Protein AF-A0A1G4KNC2-F1 (afdb_monomer_lite)

Organism: NCBI:txid1266666

Radius of gyration: 31.76 Å; chains: 1; bounding box: 63×91×60 Å

pLDDT: mean 75.94, std 16.44, range [32.44, 96.88]

Structure (mmCIF, N/CA/C/O backbone):
data_AF-A0A1G4KNC2-F1
#
_entry.id   AF-A0A1G4KNC2-F1
#
loop_
_atom_site.group_PDB
_atom_site.id
_atom_site.type_symbol
_atom_site.label_atom_id
_atom_site.label_alt_id
_atom_site.label_comp_id
_atom_site.label_asym_id
_atom_site.label_entity_id
_atom_site.label_seq_id
_atom_site.pdbx_PDB_ins_code
_atom_site.Cartn_x
_atom_site.Cartn_y
_atom_site.Cartn_z
_atom_site.occupancy
_atom_site.B_iso_or_equiv
_atom_site.auth_seq_id
_atom_site.auth_comp_id
_atom_site.auth_asym_id
_atom_site.auth_atom_id
_atom_site.pdbx_PDB_model_num
ATOM 1 N N . MET A 1 1 ? -40.342 -8.567 23.258 1.00 53.41 1 MET A N 1
ATOM 2 C CA . MET A 1 1 ? -39.814 -9.615 22.351 1.00 53.41 1 MET A CA 1
ATOM 3 C C . MET A 1 1 ? -40.138 -10.979 22.940 1.00 53.41 1 MET A C 1
ATOM 5 O O . MET A 1 1 ? -39.986 -11.139 24.140 1.00 53.41 1 MET A O 1
ATOM 9 N N . ASN A 1 2 ? -40.617 -11.932 22.138 1.00 74.69 2 ASN A N 1
ATOM 10 C CA . ASN A 1 2 ? -41.178 -13.187 22.648 1.00 74.69 2 ASN A CA 1
ATOM 11 C C . ASN A 1 2 ? -40.111 -14.303 22.639 1.00 74.69 2 ASN A C 1
ATOM 13 O O . ASN A 1 2 ? -39.860 -14.928 21.606 1.00 74.69 2 ASN A O 1
ATOM 17 N N . VAL A 1 3 ? -39.412 -14.470 23.766 1.00 79.25 3 VAL A N 1
ATOM 18 C CA . VAL A 1 3 ? -38.215 -15.324 23.925 1.00 79.25 3 VAL A CA 1
ATOM 19 C C . VAL A 1 3 ? -38.520 -16.803 23.637 1.00 79.25 3 VAL A C 1
ATOM 21 O O . VAL A 1 3 ? -37.725 -17.493 22.993 1.00 79.25 3 VAL A O 1
ATOM 24 N N . ASP A 1 4 ? -39.726 -17.259 23.969 1.00 81.62 4 ASP A N 1
ATOM 25 C CA . ASP A 1 4 ? -40.169 -18.644 23.757 1.00 81.62 4 ASP A CA 1
ATOM 26 C C . ASP A 1 4 ? -40.327 -19.008 22.273 1.00 81.62 4 ASP A C 1
ATOM 28 O O . ASP A 1 4 ? -40.056 -20.138 21.838 1.00 81.62 4 ASP A O 1
ATOM 32 N N . LYS A 1 5 ? -40.673 -18.020 21.438 1.00 84.38 5 LYS A N 1
ATOM 33 C CA . LYS A 1 5 ? -40.754 -18.184 19.979 1.00 84.38 5 LYS A CA 1
ATOM 34 C C . LYS A 1 5 ? -39.371 -18.397 19.355 1.00 84.38 5 LYS A C 1
ATOM 36 O O . LYS A 1 5 ? -39.228 -19.149 18.390 1.00 84.38 5 LYS A O 1
ATOM 41 N N . TYR A 1 6 ? -38.331 -17.781 19.913 1.00 86.31 6 TYR A N 1
ATOM 42 C CA . TYR A 1 6 ? -36.956 -17.977 19.448 1.00 86.31 6 TYR A CA 1
ATOM 43 C C . TYR A 1 6 ? -36.372 -19.308 19.928 1.00 86.31 6 TYR A C 1
ATOM 45 O O . TYR A 1 6 ? -35.730 -20.013 19.144 1.00 86.31 6 TYR A O 1
ATOM 53 N N . ALA A 1 7 ? -36.662 -19.708 21.169 1.00 86.38 7 ALA A N 1
ATOM 54 C CA . ALA A 1 7 ? -36.229 -20.994 21.711 1.00 86.38 7 ALA A CA 1
ATOM 55 C C . ALA A 1 7 ? -36.822 -22.184 20.930 1.00 86.38 7 ALA A C 1
ATOM 57 O O . ALA A 1 7 ? -36.108 -23.132 20.584 1.00 86.38 7 ALA A O 1
ATOM 58 N N . SER A 1 8 ? -38.111 -22.121 20.583 1.00 87.44 8 SER A N 1
ATOM 59 C CA . SER A 1 8 ? -38.776 -23.135 19.750 1.00 87.44 8 SER A CA 1
ATOM 60 C C . SER A 1 8 ? -38.222 -23.173 18.319 1.00 87.44 8 SER A C 1
ATOM 62 O O . SER A 1 8 ? -37.930 -24.255 17.800 1.00 87.44 8 SER A O 1
ATOM 64 N N . LYS A 1 9 ? -37.967 -22.010 17.701 1.00 88.50 9 LYS A N 1
ATOM 65 C CA . LYS A 1 9 ? -37.327 -21.923 16.377 1.00 88.50 9 LYS A CA 1
ATOM 66 C C . LYS A 1 9 ? -35.927 -22.546 16.375 1.00 88.50 9 LYS A C 1
ATOM 68 O O . LYS A 1 9 ? -35.602 -23.302 15.458 1.00 88.50 9 LYS A O 1
ATOM 73 N N . LEU A 1 10 ? -35.125 -22.308 17.415 1.00 90.44 10 LEU A N 1
ATOM 74 C CA . LEU A 1 10 ? -33.793 -22.900 17.554 1.00 90.44 10 LEU A CA 1
ATOM 75 C C . LEU A 1 10 ? -33.853 -24.426 17.714 1.00 90.44 10 LEU A C 1
ATOM 77 O O . LEU A 1 10 ? -33.096 -25.142 17.056 1.00 90.44 10 LEU A O 1
ATOM 81 N N . LYS A 1 11 ? -34.772 -24.945 18.540 1.00 92.06 11 LYS A N 1
ATOM 82 C CA . LYS A 1 11 ? -34.986 -26.398 18.690 1.00 92.06 11 LYS A CA 1
ATOM 83 C C . LYS A 1 11 ? -35.380 -27.045 17.357 1.00 92.06 11 LYS A C 1
ATOM 85 O O . LYS A 1 11 ? -34.826 -28.083 16.992 1.00 92.06 11 LYS A O 1
ATOM 90 N N . ASN A 1 12 ? -36.260 -26.401 16.592 1.00 91.12 12 ASN A N 1
ATOM 91 C CA . ASN A 1 12 ? -36.672 -26.881 15.273 1.00 91.12 12 ASN A CA 1
ATOM 92 C C . ASN A 1 12 ? -35.523 -26.864 14.256 1.00 91.12 12 ASN A C 1
ATOM 94 O O . ASN A 1 12 ? -35.369 -27.818 13.494 1.00 91.12 12 ASN A O 1
ATOM 98 N N . LEU A 1 13 ? -34.675 -25.833 14.269 1.00 91.44 13 LEU A N 1
ATOM 99 C CA . LEU A 1 13 ? -33.485 -25.773 13.416 1.00 91.44 13 LEU A CA 1
ATOM 100 C C . LEU A 1 13 ? -32.462 -26.860 13.771 1.00 91.44 13 LEU A C 1
ATOM 102 O O . LEU A 1 13 ? -31.934 -27.511 12.871 1.00 91.44 13 LEU A O 1
ATOM 106 N N . LYS A 1 14 ? -32.235 -27.126 15.064 1.00 92.50 14 LYS A N 1
ATOM 107 C CA . LYS A 1 14 ? -31.358 -28.222 15.511 1.00 92.50 14 LYS A CA 1
ATOM 108 C C . LYS A 1 14 ? -31.867 -29.588 15.039 1.00 92.50 14 LYS A C 1
ATOM 110 O O . LYS A 1 14 ? -31.081 -30.379 14.524 1.00 92.50 14 LYS A O 1
ATOM 115 N N . ARG A 1 15 ? -33.179 -29.841 15.129 1.00 91.19 15 ARG A N 1
ATOM 116 C CA . ARG A 1 15 ? -33.800 -31.068 14.591 1.00 91.19 15 ARG A CA 1
ATOM 117 C C . ARG A 1 15 ? -33.648 -31.170 13.071 1.00 91.19 15 ARG A C 1
ATOM 119 O O . ARG A 1 15 ? -33.257 -32.219 12.570 1.00 91.19 15 ARG A O 1
ATOM 126 N N . LYS A 1 16 ? -33.888 -30.076 12.337 1.00 92.19 16 LYS A N 1
ATOM 127 C CA . LYS A 1 16 ? -33.695 -30.030 10.877 1.00 92.19 16 LYS A CA 1
ATOM 128 C C . LYS A 1 16 ? -32.250 -30.331 10.477 1.00 92.19 16 LYS A C 1
ATOM 130 O O . LYS A 1 16 ? -32.046 -31.102 9.547 1.00 92.19 16 LYS A O 1
ATOM 135 N N . ARG A 1 17 ? -31.263 -29.788 11.200 1.00 91.56 17 ARG A N 1
ATOM 136 C CA . ARG A 1 17 ? -29.837 -30.068 10.966 1.00 91.56 17 ARG A CA 1
ATOM 137 C C . ARG A 1 17 ? -29.535 -31.562 11.068 1.00 91.56 17 ARG A C 1
ATOM 139 O O . ARG A 1 17 ? -28.959 -32.114 10.142 1.00 91.56 17 ARG A O 1
ATOM 146 N N . ILE A 1 18 ? -29.954 -32.211 12.156 1.00 91.69 18 ILE A N 1
ATOM 147 C CA . ILE A 1 18 ? -29.712 -33.648 12.367 1.00 91.69 18 ILE A CA 1
ATOM 148 C C . ILE A 1 18 ? -30.379 -34.471 11.256 1.00 91.69 18 ILE A C 1
ATOM 150 O O . ILE A 1 18 ? -29.743 -35.344 10.670 1.00 91.69 18 ILE A O 1
ATOM 154 N N . ASN A 1 19 ? -31.625 -34.142 10.904 1.00 90.56 19 ASN A N 1
ATOM 155 C CA . ASN A 1 19 ? -32.344 -34.822 9.826 1.00 90.56 19 ASN A CA 1
ATOM 156 C C . ASN A 1 19 ? -31.640 -34.683 8.469 1.00 90.56 19 ASN A C 1
ATOM 158 O O . ASN A 1 19 ? -31.579 -35.655 7.721 1.00 90.56 19 ASN A O 1
ATOM 162 N N . LEU A 1 20 ? -31.093 -33.505 8.154 1.00 90.06 20 LEU A N 1
ATOM 163 C CA . LEU A 1 20 ? -30.320 -33.287 6.928 1.00 90.06 20 LEU A CA 1
ATOM 164 C C . LEU A 1 20 ? -29.014 -34.084 6.934 1.00 90.06 20 LEU A C 1
ATOM 166 O O . LEU A 1 20 ? -28.710 -34.750 5.954 1.00 90.06 20 LEU A O 1
ATOM 170 N N . THR A 1 21 ? -28.283 -34.108 8.050 1.00 89.75 21 THR A N 1
ATOM 171 C CA . THR A 1 21 ? -27.057 -34.914 8.169 1.00 89.75 21 THR A CA 1
ATOM 172 C C . THR A 1 21 ? -27.332 -36.405 7.952 1.00 89.75 21 THR A C 1
ATOM 174 O O . THR A 1 21 ? -26.582 -37.076 7.246 1.00 89.75 21 THR A O 1
ATOM 177 N N . VAL A 1 22 ? -28.432 -36.926 8.505 1.00 91.38 22 VAL A N 1
ATOM 178 C CA . VAL A 1 22 ? -28.839 -38.325 8.296 1.00 91.38 22 VAL A CA 1
ATOM 179 C C . VAL A 1 22 ? -29.246 -38.582 6.842 1.00 91.38 22 VAL A C 1
ATOM 181 O O . VAL A 1 22 ? -28.891 -39.627 6.299 1.00 91.38 22 VAL A O 1
ATOM 184 N N . LYS A 1 23 ? -29.967 -37.654 6.197 1.00 91.81 23 LYS A N 1
ATOM 185 C CA . LYS A 1 23 ? -30.339 -37.771 4.777 1.00 91.81 23 LYS A CA 1
ATOM 186 C C . LYS A 1 23 ? -29.111 -37.786 3.868 1.00 91.81 23 LYS A C 1
ATOM 188 O O . LYS A 1 23 ? -28.968 -38.732 3.103 1.00 91.81 23 LYS A O 1
ATOM 193 N N . ASN A 1 24 ? -28.189 -36.842 4.045 1.00 87.38 24 ASN A N 1
ATOM 194 C CA . ASN A 1 24 ? -26.964 -36.772 3.248 1.00 87.38 24 ASN A CA 1
ATOM 195 C C . ASN A 1 24 ? -26.120 -38.043 3.404 1.00 87.38 24 ASN A C 1
ATOM 197 O O . ASN A 1 24 ? -25.633 -38.587 2.421 1.00 87.38 24 ASN A O 1
ATOM 201 N N . ARG A 1 25 ? -26.006 -38.585 4.626 1.00 89.38 25 ARG A N 1
ATOM 202 C CA . ARG A 1 25 ? -25.291 -39.851 4.852 1.00 89.38 25 ARG A CA 1
ATOM 203 C C . ARG A 1 25 ? -25.964 -41.037 4.152 1.00 89.38 25 ARG A C 1
ATOM 205 O O . ARG A 1 25 ? -25.281 -41.927 3.659 1.00 89.38 25 ARG A O 1
ATOM 212 N N . LYS A 1 26 ? -27.301 -41.067 4.098 1.00 90.75 26 LYS A N 1
ATOM 213 C CA . LYS A 1 26 ? -28.043 -42.100 3.358 1.00 90.75 26 LYS A CA 1
ATOM 214 C C . LYS A 1 26 ? -27.851 -41.976 1.848 1.00 90.75 26 LYS A C 1
ATOM 216 O O . LYS A 1 26 ? -27.770 -43.006 1.190 1.00 90.75 26 LYS A O 1
ATOM 221 N N . GLU A 1 27 ? -27.808 -40.760 1.311 1.00 88.44 27 GLU A N 1
ATOM 222 C CA . GLU A 1 27 ? -27.569 -40.516 -0.117 1.00 88.44 27 GLU A CA 1
ATOM 223 C C . GLU A 1 27 ? -26.141 -40.891 -0.513 1.00 88.44 27 GLU A C 1
ATOM 225 O O . GLU A 1 27 ? -25.971 -41.677 -1.438 1.00 88.44 27 GLU A O 1
ATOM 230 N N . MET A 1 28 ? -25.144 -40.500 0.284 1.00 86.62 28 MET A N 1
ATOM 231 C CA . MET A 1 28 ? -23.748 -40.908 0.095 1.00 86.62 28 MET A CA 1
ATOM 232 C C . MET A 1 28 ? -23.596 -42.438 0.043 1.00 86.62 28 MET A C 1
ATOM 234 O O . MET A 1 28 ? -22.994 -42.980 -0.878 1.00 86.62 28 MET A O 1
ATOM 238 N N . ASN A 1 29 ? -24.223 -43.162 0.978 1.00 85.69 29 ASN A N 1
ATOM 239 C CA . ASN A 1 29 ? -24.186 -44.628 0.984 1.00 85.69 29 ASN A CA 1
ATOM 240 C C . ASN A 1 29 ? -24.907 -45.255 -0.228 1.00 85.69 29 ASN A C 1
ATOM 242 O O . ASN A 1 29 ? -24.597 -46.383 -0.612 1.00 85.69 29 ASN A O 1
ATOM 246 N N . LYS A 1 30 ? -25.914 -44.582 -0.803 1.00 86.19 30 LYS A N 1
ATOM 247 C CA . LYS A 1 30 ? -26.582 -45.048 -2.030 1.00 86.19 30 LYS A CA 1
ATOM 248 C C . LYS A 1 30 ? -25.684 -44.844 -3.246 1.00 86.19 30 LYS A C 1
ATOM 250 O O . LYS A 1 30 ? -25.584 -45.753 -4.062 1.00 86.19 30 LYS A O 1
ATOM 255 N N . GLU A 1 31 ? -25.025 -43.696 -3.344 1.00 82.50 31 GLU A N 1
ATOM 256 C CA . GLU A 1 31 ? -24.070 -43.402 -4.416 1.00 82.50 31 GLU A CA 1
ATOM 257 C C . GLU A 1 31 ? -22.874 -44.354 -4.383 1.00 82.50 31 GLU A C 1
ATOM 259 O O . GLU A 1 31 ? -22.478 -44.875 -5.421 1.00 82.50 31 GLU A O 1
ATOM 264 N N . GLU A 1 32 ? -22.348 -44.664 -3.197 1.00 81.56 32 GLU A N 1
ATOM 265 C CA . GLU A 1 32 ? -21.257 -45.627 -3.032 1.00 81.56 32 GLU A CA 1
ATOM 266 C C . GLU A 1 32 ? -21.652 -47.029 -3.523 1.00 81.56 32 GLU A C 1
ATOM 268 O O . GLU A 1 32 ? -20.890 -47.675 -4.241 1.00 81.56 32 GLU A O 1
ATOM 273 N N . LYS A 1 33 ? -22.882 -47.469 -3.222 1.00 81.56 33 LYS A N 1
ATOM 274 C CA . LYS A 1 33 ? -23.428 -48.736 -3.733 1.00 81.56 33 LYS A CA 1
ATOM 275 C C . LYS A 1 33 ? -23.650 -48.722 -5.245 1.00 81.56 33 LYS A C 1
ATOM 277 O O . LYS A 1 33 ? -23.374 -49.715 -5.904 1.00 81.56 33 LYS A O 1
ATOM 282 N N . LEU A 1 34 ? -24.143 -47.624 -5.813 1.00 78.25 34 LEU A N 1
ATOM 283 C CA . LEU A 1 34 ? -24.303 -47.511 -7.268 1.00 78.25 34 LEU A CA 1
ATOM 284 C C . LEU A 1 34 ? -22.944 -47.505 -7.978 1.00 78.25 34 LEU A C 1
ATOM 286 O O . LEU A 1 34 ? -22.784 -48.143 -9.016 1.00 78.25 34 LEU A O 1
ATOM 290 N N . ASN A 1 35 ? -21.944 -46.852 -7.386 1.00 72.31 35 ASN A N 1
ATOM 291 C CA . ASN A 1 35 ? -20.582 -46.836 -7.904 1.00 72.31 35 ASN A CA 1
ATOM 292 C C . ASN A 1 35 ? -19.889 -48.196 -7.789 1.00 72.31 35 ASN A C 1
ATOM 294 O O . ASN A 1 35 ? -19.105 -48.531 -8.672 1.00 72.31 35 ASN A O 1
ATOM 298 N N . SER A 1 36 ? -20.162 -48.991 -6.750 1.00 70.94 36 SER A N 1
ATOM 299 C CA . SER A 1 36 ? -19.611 -50.346 -6.649 1.00 70.94 36 SER A CA 1
ATOM 300 C C . SER A 1 36 ? -20.270 -51.325 -7.625 1.00 70.94 36 SER A C 1
ATOM 302 O O . SER A 1 36 ? -19.583 -52.194 -8.148 1.00 70.94 36 SER A O 1
ATOM 304 N N . ILE A 1 37 ? -21.560 -51.149 -7.935 1.00 69.38 37 ILE A N 1
ATOM 305 C CA . ILE A 1 37 ? -22.284 -51.965 -8.927 1.00 69.38 37 ILE A CA 1
ATOM 306 C C . ILE A 1 37 ? -21.861 -51.618 -10.366 1.00 69.38 37 ILE A C 1
ATOM 308 O O . ILE A 1 37 ? -21.740 -52.508 -11.203 1.00 69.38 37 ILE A O 1
ATOM 312 N N . ASN A 1 38 ? -21.596 -50.339 -10.659 1.00 62.28 38 ASN A N 1
ATOM 313 C CA . ASN A 1 38 ? -21.238 -49.874 -12.007 1.00 62.28 38 ASN A CA 1
ATOM 314 C C . ASN A 1 38 ? -19.738 -49.965 -12.338 1.00 62.28 38 ASN A C 1
ATOM 316 O O . ASN A 1 38 ? -19.336 -49.679 -13.469 1.00 62.28 38 ASN A O 1
ATOM 320 N N . ARG A 1 39 ? -18.887 -50.355 -11.383 1.00 62.75 39 ARG A N 1
ATOM 321 C CA . ARG A 1 39 ? -17.470 -50.625 -11.647 1.00 62.75 39 ARG A CA 1
ATOM 322 C C . ARG A 1 39 ? -17.317 -52.083 -12.069 1.00 62.75 39 ARG A C 1
ATOM 324 O O . ARG A 1 39 ? -17.617 -52.991 -11.303 1.00 62.75 39 ARG A O 1
ATOM 331 N N . LYS A 1 40 ? -16.839 -52.301 -13.300 1.00 65.19 40 LYS A N 1
ATOM 332 C CA . LYS A 1 40 ? -16.449 -53.634 -13.783 1.00 65.19 40 LYS A CA 1
ATOM 333 C C . LYS A 1 40 ? -15.471 -54.263 -12.770 1.00 65.19 40 LYS A C 1
ATOM 335 O O . LYS A 1 40 ? -14.577 -53.547 -12.310 1.00 65.19 40 LYS A O 1
ATOM 340 N N . PRO A 1 41 ? -15.607 -55.557 -12.420 1.00 65.38 41 PRO A N 1
ATOM 341 C CA . PRO A 1 41 ? -14.624 -56.234 -11.582 1.00 65.38 41 PRO A CA 1
ATOM 342 C C . PRO A 1 41 ? -13.250 -56.138 -12.248 1.00 65.38 41 PRO A C 1
ATOM 344 O O . PRO A 1 41 ? -13.146 -56.329 -13.461 1.00 65.38 41 PRO A O 1
ATOM 347 N N . ALA A 1 42 ? -12.206 -55.836 -11.478 1.00 61.47 42 ALA A N 1
ATOM 348 C CA . ALA A 1 42 ? -10.832 -55.898 -11.960 1.00 61.47 42 ALA A CA 1
ATOM 349 C C . ALA A 1 42 ? -10.468 -57.370 -12.221 1.00 61.47 42 ALA A C 1
ATOM 351 O O . ALA A 1 42 ? -9.996 -58.076 -11.334 1.00 61.47 42 ALA A O 1
ATOM 352 N N . VAL A 1 43 ? -10.768 -57.852 -13.426 1.00 53.72 43 VAL A N 1
ATOM 353 C CA . VAL A 1 43 ? -10.339 -59.160 -13.920 1.00 53.72 43 VAL A CA 1
ATOM 354 C C . VAL A 1 43 ? -8.920 -58.995 -14.455 1.00 53.72 43 VAL A C 1
ATOM 356 O O . VAL A 1 43 ? -8.699 -58.199 -15.362 1.00 53.72 43 VAL A O 1
ATOM 359 N N . TYR A 1 44 ? -7.989 -59.713 -13.824 1.00 49.12 44 TYR A N 1
ATOM 360 C CA . TYR A 1 44 ? -6.618 -60.034 -14.235 1.00 49.12 44 TYR A CA 1
ATOM 361 C C . TYR A 1 44 ? -6.097 -59.310 -15.492 1.00 49.12 44 TYR A C 1
ATOM 363 O O . TYR A 1 44 ? -6.331 -59.740 -16.618 1.00 49.12 44 TYR A O 1
ATOM 371 N N . SER A 1 45 ? -5.315 -58.250 -15.285 1.00 52.75 45 SER A N 1
ATOM 372 C CA . SER A 1 45 ? -4.391 -57.729 -16.297 1.00 52.75 45 SER A CA 1
ATOM 373 C C . SER A 1 45 ? -3.156 -58.635 -16.327 1.00 52.75 45 SER A C 1
ATOM 375 O O . SER A 1 45 ? -2.233 -58.432 -15.542 1.00 52.75 45 SER A O 1
ATOM 377 N N . MET A 1 46 ? -3.166 -59.666 -17.174 1.00 51.22 46 MET A N 1
ATOM 378 C CA . MET A 1 46 ? -1.972 -60.448 -17.523 1.00 51.22 46 MET A CA 1
ATOM 379 C C . MET A 1 46 ? -1.247 -59.778 -18.698 1.00 51.22 46 MET A C 1
ATOM 381 O O . MET A 1 46 ? -1.884 -59.506 -19.714 1.00 51.22 46 MET A O 1
ATOM 385 N N . ASN A 1 47 ? 0.074 -59.616 -18.538 1.00 43.88 47 ASN A N 1
ATOM 386 C CA . ASN A 1 47 ? 1.097 -59.141 -19.488 1.00 43.88 47 ASN A CA 1
ATOM 387 C C . ASN A 1 47 ? 1.062 -57.615 -19.716 1.00 43.88 47 ASN A C 1
ATOM 389 O O . ASN A 1 47 ? 0.030 -57.062 -20.066 1.00 43.88 47 ASN A O 1
ATOM 393 N N . GLU A 1 48 ? 2.122 -56.853 -19.441 1.00 38.50 48 GLU A N 1
ATOM 394 C CA . GLU A 1 48 ? 3.471 -56.979 -20.015 1.00 38.50 48 GLU A CA 1
ATOM 395 C C . GLU A 1 48 ? 4.608 -57.015 -18.966 1.00 38.50 48 GLU A C 1
ATOM 397 O O . GLU A 1 48 ? 4.461 -56.578 -17.826 1.00 38.50 48 GLU A O 1
ATOM 402 N N . GLU A 1 49 ? 5.722 -57.614 -19.381 1.00 41.53 49 GLU A N 1
ATOM 403 C CA . GLU A 1 49 ? 6.922 -58.006 -18.632 1.00 41.53 49 GLU A CA 1
ATOM 404 C C . GLU A 1 49 ? 7.670 -56.856 -17.916 1.00 41.53 49 GLU A C 1
ATOM 406 O O . GLU A 1 49 ? 7.547 -55.691 -18.302 1.00 41.53 49 GLU A O 1
ATOM 411 N N . PRO A 1 50 ? 8.485 -57.159 -16.881 1.00 43.41 50 PRO A N 1
ATOM 412 C CA . PRO A 1 50 ? 9.318 -56.169 -16.217 1.00 43.41 50 PRO A CA 1
ATOM 413 C C . PRO A 1 50 ? 10.622 -55.967 -17.002 1.00 43.41 50 PRO A C 1
ATOM 415 O O . PRO A 1 50 ? 11.578 -56.718 -16.835 1.00 43.41 50 PRO A O 1
ATOM 418 N N . GLU A 1 51 ? 10.686 -54.922 -17.823 1.00 38.31 51 GLU A N 1
ATOM 419 C CA . GLU A 1 51 ? 11.973 -54.352 -18.236 1.00 38.31 51 GLU A CA 1
ATOM 420 C C . GLU A 1 51 ? 12.584 -53.632 -17.022 1.00 38.31 51 GLU A C 1
ATOM 422 O O . GLU A 1 51 ? 12.175 -52.539 -16.615 1.00 38.31 51 GLU A O 1
ATOM 427 N N . GLU A 1 52 ? 13.537 -54.312 -16.386 1.00 47.00 52 GLU A N 1
ATOM 428 C CA . GLU A 1 52 ? 14.496 -53.727 -15.459 1.00 47.00 52 GLU A CA 1
ATOM 429 C C . GLU A 1 52 ? 15.270 -52.603 -16.153 1.00 47.00 52 GLU A C 1
ATOM 431 O O . GLU A 1 52 ? 16.138 -52.846 -16.985 1.00 47.00 52 GLU A O 1
ATOM 436 N N . GLY A 1 53 ? 15.027 -51.360 -15.742 1.00 39.19 53 GLY A N 1
ATOM 437 C CA . GLY A 1 53 ? 15.969 -50.280 -16.014 1.00 39.19 53 GLY A CA 1
ATOM 438 C C . GLY A 1 53 ? 15.319 -48.922 -16.185 1.00 39.19 53 GLY A C 1
ATOM 439 O O . GLY A 1 53 ? 14.881 -48.558 -17.268 1.00 39.19 53 GLY A O 1
ATOM 440 N N . GLY A 1 54 ? 15.339 -48.114 -15.127 1.00 32.44 54 GLY A N 1
ATOM 441 C CA . GLY A 1 54 ? 15.109 -46.678 -15.267 1.00 32.44 54 GLY A CA 1
ATOM 442 C C . GLY A 1 54 ? 14.338 -46.078 -14.110 1.00 32.44 54 GLY A C 1
ATOM 443 O O . GLY A 1 54 ? 13.120 -46.182 -14.012 1.00 32.44 54 GLY A O 1
ATOM 444 N N . SER A 1 55 ? 15.073 -45.402 -13.236 1.00 44.34 55 SER A N 1
ATOM 445 C CA . SER A 1 55 ? 14.556 -44.504 -12.212 1.00 44.34 55 SER A CA 1
ATOM 446 C C . SER A 1 55 ? 13.482 -43.554 -12.759 1.00 44.34 55 SER A C 1
ATOM 448 O O . SER A 1 55 ? 13.769 -42.754 -13.649 1.00 44.34 55 SER A O 1
ATOM 450 N N . GLY A 1 56 ? 12.279 -43.569 -12.182 1.00 41.94 56 GLY A N 1
ATOM 451 C CA . GLY A 1 56 ? 11.281 -42.538 -12.476 1.00 41.94 56 GLY A CA 1
ATOM 452 C C . GLY A 1 56 ? 9.839 -42.949 -12.211 1.00 41.94 56 GLY A C 1
ATOM 453 O O . GLY A 1 56 ? 9.070 -43.145 -13.143 1.00 41.94 56 GLY A O 1
ATOM 454 N N . SER A 1 57 ? 9.426 -43.051 -10.947 1.00 39.91 57 SER A N 1
ATOM 455 C CA . SER A 1 57 ? 7.992 -43.117 -10.616 1.00 39.91 57 SER A CA 1
ATOM 456 C C . SER A 1 57 ? 7.650 -42.400 -9.308 1.00 39.91 57 SER A C 1
ATOM 458 O O . SER A 1 57 ? 7.006 -42.941 -8.415 1.00 39.91 57 SER A O 1
ATOM 460 N N . ALA A 1 58 ? 8.048 -41.129 -9.211 1.00 43.69 58 ALA A N 1
ATOM 461 C CA . ALA A 1 58 ? 7.456 -40.201 -8.243 1.00 43.69 58 ALA A CA 1
ATOM 462 C C . ALA A 1 58 ? 6.147 -39.556 -8.762 1.00 43.69 58 ALA A C 1
ATOM 464 O O . ALA A 1 58 ? 5.324 -39.130 -7.958 1.00 43.69 58 ALA A O 1
ATOM 465 N N . ASP A 1 59 ? 5.883 -39.572 -10.076 1.00 44.06 59 ASP A N 1
ATOM 466 C CA . ASP A 1 59 ? 4.790 -38.785 -10.682 1.00 44.06 59 ASP A CA 1
ATOM 467 C C . ASP A 1 59 ? 3.402 -39.445 -10.694 1.00 44.06 59 ASP A C 1
ATOM 469 O O . ASP A 1 59 ? 2.403 -38.790 -10.989 1.00 44.06 59 ASP A O 1
ATOM 473 N N . LYS A 1 60 ? 3.272 -40.733 -10.347 1.00 41.47 60 LYS A N 1
ATOM 474 C CA . LYS A 1 60 ? 1.947 -41.391 -10.340 1.00 41.47 60 LYS A CA 1
ATOM 475 C C . LYS A 1 60 ? 1.155 -41.200 -9.042 1.00 41.47 60 LYS A C 1
ATOM 477 O O . LYS A 1 60 ? -0.049 -41.434 -9.053 1.00 41.47 60 LYS A O 1
ATOM 482 N N . LYS A 1 61 ? 1.779 -40.735 -7.950 1.00 43.53 61 LYS A N 1
ATOM 483 C CA . LYS A 1 61 ? 1.073 -40.464 -6.680 1.00 43.53 61 LYS A CA 1
ATOM 484 C C . LYS A 1 61 ? 0.454 -39.067 -6.597 1.00 43.53 61 LYS A C 1
ATOM 486 O O . LYS A 1 61 ? -0.552 -38.905 -5.917 1.00 43.53 61 LYS A O 1
ATOM 491 N N . GLU A 1 62 ? 0.971 -38.074 -7.320 1.00 46.16 62 GLU A N 1
ATOM 492 C CA . GLU A 1 62 ? 0.419 -36.712 -7.239 1.00 46.16 62 GLU A CA 1
ATOM 493 C C . GLU A 1 62 ? -0.934 -36.557 -7.957 1.00 46.16 62 GLU A C 1
ATOM 495 O O . GLU A 1 62 ? -1.760 -35.728 -7.566 1.00 46.16 62 GLU A O 1
ATOM 500 N N . HIS A 1 63 ? -1.212 -37.376 -8.977 1.00 47.09 63 HIS A N 1
ATOM 501 C CA . HIS A 1 63 ? -2.424 -37.224 -9.786 1.00 47.09 63 HIS A CA 1
ATOM 502 C C . HIS A 1 63 ? -3.706 -37.778 -9.134 1.00 47.09 63 HIS A C 1
ATOM 504 O O . HIS A 1 63 ? -4.794 -37.259 -9.411 1.00 47.09 63 HIS A O 1
ATOM 510 N N . GLU A 1 64 ? -3.613 -38.786 -8.259 1.00 49.31 64 GLU A N 1
ATOM 511 C CA . GLU A 1 64 ? -4.767 -39.283 -7.487 1.00 49.31 64 GLU A CA 1
ATOM 512 C C . GLU A 1 64 ? -5.119 -38.360 -6.310 1.00 49.31 64 GLU A C 1
ATOM 514 O O . GLU A 1 64 ? -6.303 -38.102 -6.060 1.00 49.31 64 GLU A O 1
ATOM 519 N N . ASP A 1 65 ? -4.117 -37.766 -5.658 1.00 52.81 65 ASP A N 1
ATOM 520 C CA . ASP A 1 65 ? -4.316 -36.834 -4.541 1.00 52.81 65 ASP A CA 1
ATOM 521 C C . ASP A 1 65 ? -4.955 -35.505 -4.981 1.00 52.81 65 ASP A C 1
ATOM 523 O O . ASP A 1 65 ? -5.716 -34.887 -4.231 1.00 52.81 65 ASP A O 1
ATOM 527 N N . GLN A 1 66 ? -4.705 -35.054 -6.216 1.00 52.28 66 GLN A N 1
ATOM 528 C CA . GLN A 1 66 ? -5.353 -33.855 -6.760 1.00 52.28 66 GLN A CA 1
ATOM 529 C C . GLN A 1 66 ? -6.819 -34.105 -7.149 1.00 52.28 66 GLN A C 1
ATOM 531 O O . GLN A 1 66 ? -7.678 -33.266 -6.866 1.00 52.28 66 GLN A O 1
ATOM 536 N N . LYS A 1 67 ? -7.137 -35.268 -7.739 1.00 51.38 67 LYS A N 1
ATOM 537 C CA . LYS A 1 67 ? -8.515 -35.631 -8.124 1.00 51.38 67 LYS A CA 1
ATOM 538 C C . LYS A 1 67 ? -9.419 -35.907 -6.923 1.00 51.38 67 LYS A C 1
ATOM 540 O O . LYS A 1 67 ? -10.603 -35.587 -6.976 1.00 51.38 67 LYS A O 1
ATOM 545 N N . THR A 1 68 ? -8.877 -36.438 -5.830 1.00 55.16 68 THR A N 1
ATOM 546 C CA . THR A 1 68 ? -9.623 -36.636 -4.575 1.00 55.16 68 THR A CA 1
ATOM 547 C C . THR A 1 68 ? -9.781 -35.341 -3.767 1.00 55.16 68 THR A C 1
ATOM 549 O O . THR A 1 68 ? -10.818 -35.148 -3.134 1.00 55.16 68 THR A O 1
ATOM 552 N N . LYS A 1 69 ? -8.834 -34.391 -3.859 1.00 54.62 69 LYS A N 1
ATOM 553 C CA . LYS A 1 69 ? -8.978 -33.035 -3.285 1.00 54.62 69 LYS A CA 1
ATOM 554 C C . LYS A 1 69 ? -10.055 -32.184 -3.953 1.00 54.62 69 LYS A C 1
ATOM 556 O O . LYS A 1 69 ? -10.673 -31.371 -3.271 1.00 54.62 69 LYS A O 1
ATOM 561 N N . LEU A 1 70 ? -10.304 -32.376 -5.250 1.00 57.19 70 LEU A N 1
ATOM 562 C CA . LEU A 1 70 ? -11.312 -31.618 -6.005 1.00 57.19 70 LEU A CA 1
ATOM 563 C C . LEU A 1 70 ? -12.740 -31.773 -5.444 1.00 57.19 70 LEU A C 1
ATOM 565 O O . LEU A 1 70 ? -13.539 -30.848 -5.562 1.00 57.19 70 LEU A O 1
ATOM 569 N N . PHE A 1 71 ? -13.045 -32.892 -4.778 1.00 59.12 71 PHE A N 1
ATOM 570 C CA . PHE A 1 71 ? -14.359 -33.164 -4.178 1.00 59.12 71 PHE A CA 1
ATOM 571 C C . PHE A 1 71 ? -14.406 -32.968 -2.649 1.00 59.12 71 PHE A C 1
ATOM 573 O O . PHE A 1 71 ? -15.439 -33.218 -2.030 1.00 59.12 71 PHE A O 1
ATOM 580 N N . GLY A 1 72 ? -13.307 -32.519 -2.032 1.00 67.00 72 GLY A N 1
ATOM 581 C CA . GLY A 1 72 ? -13.144 -32.436 -0.575 1.00 67.00 72 GLY A CA 1
ATOM 582 C C . GLY A 1 72 ? -13.122 -31.023 0.011 1.00 67.00 72 GLY A C 1
ATOM 583 O O . GLY A 1 72 ? -12.751 -30.871 1.174 1.00 67.00 72 GLY A O 1
ATOM 584 N N . TYR A 1 73 ? -13.472 -29.985 -0.754 1.00 71.25 73 TYR A N 1
ATOM 585 C CA . TYR A 1 73 ? -13.446 -28.612 -0.246 1.00 71.25 73 TYR A CA 1
ATOM 586 C C . TYR A 1 73 ? -14.506 -28.399 0.839 1.00 71.25 73 TYR A C 1
ATOM 588 O O . TYR A 1 73 ? -15.709 -28.528 0.608 1.00 71.25 73 TYR A O 1
ATOM 596 N N . SER A 1 74 ? -14.059 -28.030 2.038 1.00 79.38 74 SER A N 1
ATOM 597 C CA . SER A 1 74 ? -14.949 -27.537 3.082 1.00 79.38 74 SER A CA 1
ATOM 598 C C . SER A 1 74 ? -15.470 -26.149 2.707 1.00 79.38 74 SER A C 1
ATOM 600 O O . SER A 1 74 ? -14.804 -25.387 2.009 1.00 79.38 74 SER A O 1
ATOM 602 N N . ILE A 1 75 ? -16.623 -25.757 3.252 1.00 78.06 75 ILE A N 1
ATOM 603 C CA . ILE A 1 75 ? -17.143 -24.379 3.142 1.00 78.06 75 ILE A CA 1
ATOM 604 C C . ILE A 1 75 ? -16.081 -23.349 3.566 1.00 78.06 75 ILE A C 1
ATOM 606 O O . ILE A 1 75 ? -15.973 -22.288 2.962 1.00 78.06 75 ILE A O 1
ATOM 610 N N . ARG A 1 76 ? -15.229 -23.690 4.543 1.00 80.19 76 ARG A N 1
ATOM 611 C CA . ARG A 1 76 ? -14.102 -22.839 4.958 1.00 80.19 76 ARG A CA 1
ATOM 612 C C . ARG A 1 76 ? -13.035 -22.684 3.876 1.00 80.19 76 ARG A C 1
ATOM 614 O O . ARG A 1 76 ? -12.454 -21.611 3.757 1.00 80.19 76 ARG A O 1
ATOM 621 N N . ASP A 1 77 ? -12.773 -23.733 3.105 1.00 81.75 77 ASP A N 1
ATOM 622 C CA . ASP A 1 77 ? -11.795 -23.692 2.017 1.00 81.75 77 ASP A CA 1
ATOM 623 C C . ASP A 1 77 ? -12.334 -22.863 0.852 1.00 81.75 77 ASP A 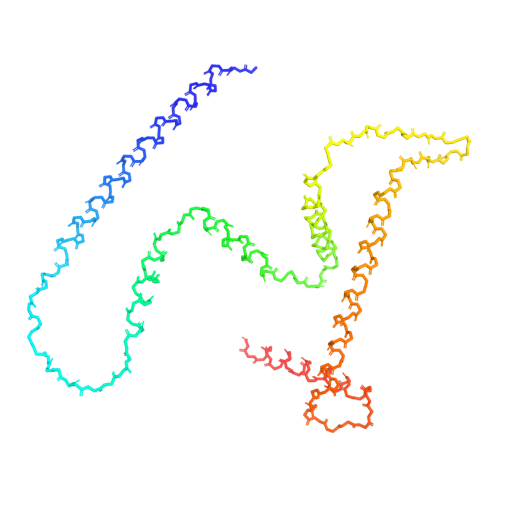C 1
ATOM 625 O O . ASP A 1 77 ? -11.584 -22.101 0.246 1.00 81.75 77 ASP A O 1
ATOM 629 N N . TYR A 1 78 ? -13.646 -22.936 0.606 1.00 81.62 78 TYR A N 1
ATOM 630 C CA . TYR A 1 78 ? -14.329 -22.071 -0.352 1.00 81.62 78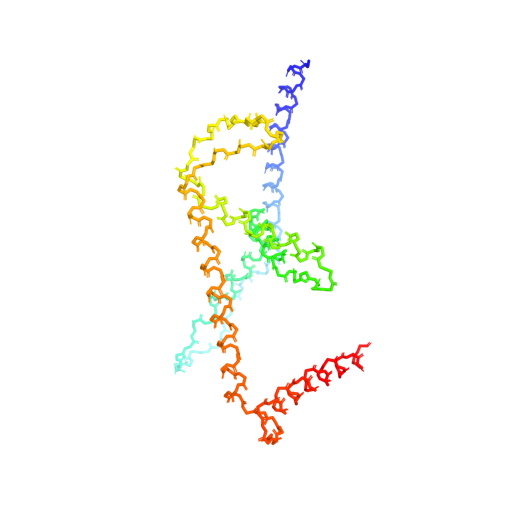 TYR A CA 1
ATOM 631 C C . TYR A 1 78 ? -14.267 -20.597 0.067 1.00 81.62 78 TYR A C 1
ATOM 633 O O . TYR A 1 78 ? -13.865 -19.756 -0.729 1.00 81.62 78 TYR A O 1
ATOM 641 N N . GLU A 1 79 ? -14.565 -20.271 1.327 1.00 82.00 79 GLU A N 1
ATOM 642 C CA . GLU A 1 79 ? -14.440 -18.900 1.845 1.00 82.00 79 GLU A CA 1
ATOM 643 C C . GLU A 1 79 ? -12.996 -18.384 1.762 1.00 82.00 79 GLU A C 1
ATOM 645 O O . GLU A 1 79 ? -12.753 -17.221 1.436 1.00 82.00 79 GLU A O 1
ATOM 650 N N . GLN A 1 80 ? -12.004 -19.233 2.042 1.00 83.19 80 GLN A N 1
ATOM 651 C CA . GLN A 1 80 ? -10.597 -18.865 1.894 1.00 83.19 80 GLN A CA 1
ATOM 652 C C . GLN A 1 80 ? -10.196 -18.668 0.434 1.00 83.19 80 GLN A C 1
ATOM 654 O O . GLN A 1 80 ? -9.433 -17.747 0.140 1.00 83.19 80 GLN A O 1
ATOM 659 N N . TRP A 1 81 ? -10.683 -19.516 -0.470 1.00 83.00 81 TRP A N 1
ATOM 660 C CA . TRP A 1 81 ? -10.456 -19.376 -1.902 1.00 83.00 81 TRP A CA 1
ATOM 661 C C . TRP A 1 81 ? -11.100 -18.095 -2.430 1.00 83.00 81 TRP A C 1
ATOM 663 O O . TRP A 1 81 ? -10.403 -17.293 -3.039 1.00 83.00 81 TRP A O 1
ATOM 673 N N . GLN A 1 82 ? -12.358 -17.826 -2.084 1.00 79.75 82 GLN A N 1
ATOM 674 C CA . GLN A 1 82 ? -13.072 -16.610 -2.463 1.00 79.75 82 GLN A CA 1
ATOM 675 C C . GLN A 1 82 ? -12.360 -15.353 -1.944 1.00 79.75 82 GLN A C 1
ATOM 677 O O . GLN A 1 82 ? -12.077 -14.446 -2.714 1.00 79.75 82 GLN A O 1
ATOM 682 N N . ASN A 1 83 ? -11.918 -15.346 -0.682 1.00 76.44 83 ASN A N 1
ATOM 683 C CA . ASN A 1 83 ? -11.106 -14.251 -0.139 1.00 76.44 83 ASN A CA 1
ATOM 684 C C . ASN A 1 83 ? -9.762 -14.068 -0.867 1.00 76.44 83 ASN A C 1
ATOM 686 O O . ASN A 1 83 ? -9.209 -12.968 -0.882 1.00 76.44 83 ASN A O 1
ATOM 690 N N . ARG A 1 84 ? -9.173 -15.138 -1.418 1.00 76.31 84 ARG A N 1
ATOM 691 C CA . ARG A 1 84 ? -7.961 -15.043 -2.248 1.00 76.31 84 ARG A CA 1
ATOM 692 C C . ARG A 1 84 ? -8.292 -14.521 -3.640 1.00 76.31 84 ARG A C 1
ATOM 694 O O . ARG A 1 84 ? -7.511 -13.732 -4.162 1.00 76.31 84 ARG A O 1
ATOM 701 N N . GLU A 1 85 ? -9.415 -14.930 -4.211 1.00 77.94 85 GLU A N 1
ATOM 702 C CA . GLU A 1 85 ? -9.885 -14.495 -5.523 1.00 77.94 85 GLU A CA 1
ATOM 703 C C . GLU A 1 85 ? -10.250 -13.004 -5.505 1.00 77.94 85 GLU A C 1
ATOM 705 O O . GLU A 1 85 ? -9.745 -12.243 -6.326 1.00 77.94 85 GLU A O 1
ATOM 710 N N . ASP A 1 86 ? -10.957 -12.544 -4.472 1.00 69.62 86 ASP A N 1
ATOM 711 C CA . ASP A 1 86 ? -11.299 -11.132 -4.262 1.00 69.62 86 ASP A CA 1
ATOM 712 C C . ASP A 1 86 ? -10.051 -10.247 -4.088 1.00 69.62 86 ASP A C 1
ATOM 714 O O . ASP A 1 86 ? -10.026 -9.095 -4.513 1.00 69.62 86 ASP A O 1
ATOM 718 N N . ARG A 1 87 ? -8.957 -10.788 -3.527 1.00 66.19 87 ARG A N 1
ATOM 719 C CA . ARG A 1 87 ? -7.654 -10.091 -3.463 1.00 66.19 87 ARG A CA 1
ATOM 720 C C . ARG A 1 87 ? -6.937 -10.020 -4.812 1.00 66.19 87 ARG A C 1
ATOM 722 O O . ARG A 1 87 ? -6.058 -9.173 -4.977 1.00 66.19 87 ARG A O 1
ATOM 729 N N . LYS A 1 88 ? -7.237 -10.930 -5.743 1.00 63.25 88 LYS A N 1
ATOM 730 C CA . LYS A 1 88 ? -6.650 -10.955 -7.092 1.00 63.25 88 LYS A CA 1
ATOM 731 C C . LYS A 1 88 ? -7.397 -10.063 -8.071 1.00 63.25 88 LYS A C 1
ATOM 733 O O . LYS A 1 88 ? -6.790 -9.690 -9.076 1.00 63.25 88 LYS A O 1
ATOM 738 N N . VAL A 1 89 ? -8.658 -9.717 -7.794 1.00 62.97 89 VAL A N 1
ATOM 739 C CA . VAL A 1 89 ? -9.390 -8.701 -8.556 1.00 62.97 89 VAL A CA 1
ATOM 740 C C . VAL A 1 89 ? -8.647 -7.381 -8.374 1.00 62.97 89 VAL A C 1
ATOM 742 O O . VAL A 1 89 ? -8.823 -6.648 -7.403 1.00 62.97 89 VAL A O 1
ATOM 745 N N . LYS A 1 90 ? -7.725 -7.105 -9.298 1.00 59.56 90 LYS A N 1
ATOM 746 C CA . LYS A 1 90 ? -7.052 -5.817 -9.392 1.00 59.56 90 LYS A CA 1
ATOM 747 C C . LYS A 1 90 ? -8.151 -4.806 -9.674 1.00 59.56 90 LYS A C 1
ATOM 749 O O . LYS A 1 90 ? -8.671 -4.784 -10.786 1.00 59.56 90 LYS A O 1
ATOM 754 N N . MET A 1 91 ? -8.522 -4.017 -8.664 1.00 59.00 91 MET A N 1
ATOM 755 C CA . MET A 1 91 ? -9.398 -2.874 -8.888 1.00 59.00 91 MET A CA 1
ATOM 756 C C . MET A 1 91 ? -8.787 -2.047 -10.008 1.00 59.00 91 MET A C 1
ATOM 758 O O . MET A 1 91 ? -7.587 -1.747 -9.985 1.00 59.00 91 MET A O 1
ATOM 762 N N . ASP A 1 92 ? -9.607 -1.744 -11.004 1.00 57.44 92 ASP A N 1
ATOM 763 C CA . ASP A 1 92 ? -9.179 -0.921 -12.110 1.00 57.44 92 ASP A CA 1
ATOM 764 C C . ASP A 1 92 ? -8.740 0.432 -11.539 1.00 57.44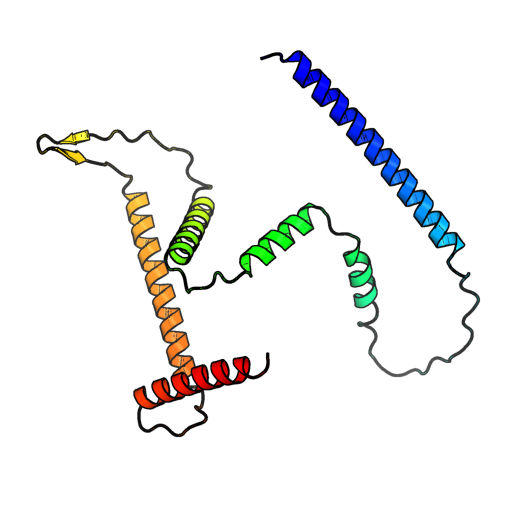 92 ASP A C 1
ATOM 766 O O . ASP A 1 92 ? -9.513 1.151 -10.903 1.00 57.44 92 ASP A O 1
ATOM 770 N N . SER A 1 93 ? -7.462 0.773 -11.715 1.00 61.25 93 SER A N 1
ATOM 771 C CA . SER A 1 93 ? -6.877 1.998 -11.158 1.00 61.25 93 SER A CA 1
ATOM 772 C C . SER A 1 93 ? -7.464 3.272 -11.776 1.00 61.25 93 SER A C 1
ATOM 774 O O . SER A 1 93 ? -7.035 4.372 -11.437 1.00 61.25 93 SER A O 1
ATOM 776 N N . SER A 1 94 ? -8.412 3.129 -12.706 1.00 65.44 94 SER A N 1
ATOM 777 C CA . SER A 1 94 ? -9.095 4.220 -13.386 1.00 65.44 94 SER A CA 1
ATOM 778 C C . SER A 1 94 ? -9.913 5.107 -12.442 1.00 65.44 94 SER A C 1
ATOM 780 O O . SER A 1 94 ? -10.151 6.264 -12.784 1.00 65.44 94 SER A O 1
ATOM 782 N N . GLN A 1 95 ? -10.349 4.610 -11.277 1.00 82.19 95 GLN A N 1
ATOM 783 C CA . GLN A 1 95 ? -11.150 5.393 -10.332 1.00 82.19 95 GLN A CA 1
ATOM 784 C C . GLN A 1 95 ? -10.373 5.694 -9.044 1.00 82.19 95 GLN A C 1
ATOM 786 O O . GLN A 1 95 ? -10.134 4.825 -8.205 1.00 82.19 95 GLN A O 1
ATOM 791 N N . TYR A 1 96 ? -10.016 6.968 -8.844 1.00 86.69 96 TYR A N 1
ATOM 792 C CA . TYR A 1 96 ? -9.290 7.419 -7.648 1.00 86.69 96 TYR A CA 1
ATOM 793 C C . TYR A 1 96 ? -10.042 7.146 -6.337 1.00 86.69 96 TYR A C 1
ATOM 795 O O . TYR A 1 96 ? -9.409 6.909 -5.309 1.00 86.69 96 TYR A O 1
ATOM 803 N N . ARG A 1 97 ? -11.382 7.149 -6.364 1.00 88.81 97 ARG A N 1
ATOM 804 C CA . ARG A 1 97 ? -12.223 6.855 -5.192 1.00 88.81 97 ARG A CA 1
ATOM 805 C C . ARG A 1 97 ? -12.022 5.424 -4.695 1.00 88.81 97 ARG A C 1
ATOM 807 O O . ARG A 1 97 ? -11.845 5.205 -3.498 1.00 88.81 97 ARG A O 1
ATOM 814 N N . ASP A 1 98 ? -12.007 4.478 -5.621 1.00 84.94 98 ASP A N 1
ATOM 815 C CA . ASP A 1 98 ? -11.833 3.059 -5.336 1.00 84.94 98 ASP A CA 1
ATOM 816 C C . ASP A 1 98 ? -10.418 2.758 -4.849 1.00 84.94 98 ASP A C 1
ATOM 818 O O . ASP A 1 98 ? -10.233 2.030 -3.873 1.00 84.94 98 ASP A O 1
ATOM 822 N N . LEU A 1 99 ? -9.419 3.412 -5.452 1.00 86.94 99 LEU A N 1
ATOM 823 C CA . LEU A 1 99 ? -8.044 3.360 -4.967 1.00 86.94 99 LEU A CA 1
ATOM 824 C C . LEU A 1 99 ? -7.939 3.887 -3.530 1.00 86.94 99 LEU A C 1
ATOM 826 O O . LEU A 1 99 ? -7.330 3.227 -2.691 1.00 86.94 99 LEU A O 1
ATOM 830 N N . ALA A 1 100 ? -8.556 5.034 -3.227 1.00 89.94 100 ALA A N 1
ATOM 831 C CA . ALA A 1 100 ? -8.543 5.609 -1.884 1.00 89.94 100 ALA A CA 1
ATOM 832 C C . ALA A 1 100 ? -9.177 4.653 -0.864 1.00 89.94 100 ALA A C 1
ATOM 834 O O . ALA A 1 100 ? -8.562 4.356 0.163 1.00 89.94 100 ALA A O 1
ATOM 835 N N . LYS A 1 101 ? -10.351 4.091 -1.184 1.00 90.94 101 LYS A N 1
ATOM 836 C CA . LYS A 1 101 ? -11.018 3.091 -0.341 1.00 90.94 101 LYS A CA 1
ATOM 837 C C . LYS A 1 101 ? -10.144 1.854 -0.128 1.00 90.94 101 LYS A C 1
ATOM 839 O O . LYS A 1 101 ? -9.949 1.438 1.007 1.00 90.94 101 LYS A O 1
ATOM 844 N N . SER A 1 102 ? -9.569 1.301 -1.193 1.00 87.75 102 SER A N 1
ATOM 845 C CA . SER A 1 102 ? -8.683 0.136 -1.111 1.00 87.75 102 SER A CA 1
ATOM 846 C C . SER A 1 102 ? -7.454 0.409 -0.237 1.00 87.75 102 SER A C 1
ATOM 848 O O . SER A 1 102 ? -7.082 -0.417 0.599 1.00 87.75 102 SER A O 1
ATOM 850 N N . THR A 1 103 ? -6.837 1.588 -0.379 1.00 89.94 103 THR A N 1
ATOM 851 C CA . THR A 1 103 ? -5.703 1.980 0.468 1.00 89.94 103 THR A CA 1
ATOM 852 C C . THR A 1 103 ? -6.107 2.148 1.927 1.00 89.94 103 THR A C 1
ATOM 854 O O . THR A 1 103 ? -5.371 1.697 2.799 1.00 89.94 103 THR A O 1
ATOM 857 N N . TYR A 1 104 ? -7.283 2.718 2.194 1.00 92.56 104 TYR A N 1
ATOM 858 C CA . TYR A 1 104 ? -7.819 2.851 3.544 1.00 92.56 104 TYR A CA 1
ATOM 859 C C . TYR A 1 104 ? -8.066 1.480 4.183 1.00 92.56 104 TYR A C 1
ATOM 861 O O . TYR A 1 104 ? -7.503 1.190 5.237 1.00 92.56 104 TYR A O 1
ATOM 869 N N . ASP A 1 105 ? -8.813 0.603 3.506 1.00 90.44 105 ASP A N 1
ATOM 870 C CA . ASP A 1 105 ? -9.137 -0.742 3.994 1.00 90.44 105 ASP A CA 1
ATOM 871 C C . ASP A 1 105 ? -7.855 -1.539 4.303 1.00 90.44 105 ASP A C 1
ATOM 873 O O . ASP A 1 105 ? -7.765 -2.236 5.317 1.00 90.44 105 ASP A O 1
ATOM 877 N N . LYS A 1 106 ? -6.819 -1.388 3.469 1.00 90.19 106 LYS A N 1
ATOM 878 C CA . LYS A 1 106 ? -5.509 -2.014 3.674 1.00 90.19 106 LYS A CA 1
ATOM 879 C C . LYS A 1 106 ? -4.792 -1.511 4.929 1.00 90.19 106 LYS A C 1
ATOM 881 O O . LYS A 1 106 ? -4.226 -2.327 5.658 1.00 90.19 106 LYS A O 1
ATOM 886 N N . GLU A 1 107 ? -4.760 -0.202 5.169 1.00 90.06 107 GLU A N 1
ATOM 887 C CA . GLU A 1 107 ? -4.096 0.344 6.360 1.00 90.06 107 GLU A CA 1
ATOM 888 C C . GLU A 1 107 ? -4.893 0.039 7.640 1.00 90.06 107 GLU A C 1
ATOM 890 O O . GLU A 1 107 ? -4.293 -0.316 8.653 1.00 90.06 107 GLU A O 1
ATOM 895 N N . VAL A 1 108 ? -6.230 0.034 7.592 1.00 90.12 108 VAL A N 1
ATOM 896 C CA . VAL A 1 108 ? -7.073 -0.405 8.723 1.00 90.12 108 VAL A CA 1
ATOM 897 C C . VAL A 1 108 ? -6.799 -1.864 9.084 1.00 90.12 108 VAL A C 1
ATOM 899 O O . VAL A 1 108 ? -6.581 -2.182 10.251 1.00 90.12 108 VAL A O 1
ATOM 902 N N . GLN A 1 109 ? -6.732 -2.764 8.099 1.00 87.19 109 GLN A N 1
ATOM 903 C CA . GLN A 1 109 ? -6.399 -4.169 8.356 1.00 87.19 109 GLN A CA 1
ATOM 904 C C . GLN A 1 109 ? -5.018 -4.341 9.002 1.00 87.19 109 GLN A C 1
ATOM 906 O O . GLN A 1 109 ? -4.842 -5.227 9.839 1.00 87.19 109 GLN A O 1
ATOM 911 N N . ARG A 1 110 ? -4.039 -3.504 8.636 1.00 85.38 110 ARG A N 1
ATOM 912 C CA . ARG A 1 110 ? -2.709 -3.500 9.265 1.00 85.38 110 ARG A CA 1
ATOM 913 C C . ARG A 1 110 ? -2.769 -3.040 10.719 1.00 85.38 110 ARG A C 1
ATOM 915 O O . ARG A 1 110 ? -2.118 -3.657 11.556 1.00 85.38 110 ARG A O 1
ATOM 922 N N . MET A 1 111 ? -3.565 -2.015 11.022 1.00 82.56 111 MET A N 1
ATOM 923 C CA . MET A 1 111 ? -3.765 -1.534 12.394 1.00 82.56 111 MET A CA 1
ATOM 924 C C . MET A 1 111 ? -4.437 -2.596 13.275 1.00 82.56 111 MET A C 1
ATOM 926 O O . MET A 1 111 ? -3.917 -2.922 14.336 1.00 82.56 111 MET A O 1
ATOM 930 N N . VAL A 1 112 ? -5.496 -3.254 12.791 1.00 79.81 112 VAL A N 1
ATOM 931 C CA . VAL A 1 112 ? -6.194 -4.328 13.533 1.00 79.81 112 VAL A CA 1
ATOM 932 C C . VAL A 1 112 ? -5.273 -5.514 13.856 1.00 79.81 112 VAL A C 1
ATOM 934 O O . VAL A 1 112 ? -5.425 -6.173 14.884 1.00 79.81 112 VAL A O 1
ATOM 937 N N . GLN A 1 113 ? -4.293 -5.810 12.996 1.00 74.00 113 GLN A N 1
ATOM 938 C CA . GLN A 1 113 ? -3.300 -6.853 13.280 1.00 74.00 113 GLN A CA 1
ATOM 939 C C . GLN A 1 113 ? -2.335 -6.462 14.407 1.00 74.00 113 GLN A C 1
ATOM 941 O O . GLN A 1 113 ? -1.902 -7.347 15.146 1.00 74.00 113 GLN A O 1
ATOM 946 N N . LYS A 1 114 ? -2.031 -5.166 14.552 1.00 69.38 114 LYS A N 1
ATOM 947 C CA . LYS A 1 114 ? -1.173 -4.615 15.610 1.00 69.38 114 LYS A CA 1
ATOM 948 C C . LYS A 1 114 ? -1.906 -4.461 16.948 1.00 69.38 114 LYS A C 1
ATOM 950 O O . LYS A 1 114 ? -1.330 -4.746 17.993 1.00 69.38 114 LYS A O 1
ATOM 955 N N . GLU A 1 115 ? -3.188 -4.098 16.924 1.00 63.03 115 GLU A N 1
ATOM 956 C CA . GLU A 1 115 ? -4.009 -3.806 18.114 1.00 63.03 115 GLU A CA 1
ATOM 957 C C . GLU A 1 115 ? -4.349 -5.012 19.004 1.00 63.03 115 GLU A C 1
ATOM 959 O O . GLU A 1 115 ? -4.943 -4.838 20.068 1.00 63.03 115 GLU A O 1
ATOM 964 N N . LYS A 1 116 ? -3.922 -6.235 18.659 1.00 56.72 116 LYS A N 1
ATOM 965 C CA . LYS A 1 116 ? -4.126 -7.429 19.505 1.00 56.72 116 LYS A CA 1
ATOM 966 C C . LYS A 1 116 ? -3.551 -7.306 20.932 1.00 56.72 116 LYS A C 1
ATOM 968 O O . LYS A 1 116 ? -3.790 -8.199 21.741 1.00 56.72 116 LYS A O 1
ATOM 973 N N . HIS A 1 117 ? -2.833 -6.226 21.252 1.00 54.00 117 HIS A N 1
ATOM 974 C CA . HIS A 1 117 ? -2.171 -6.001 22.535 1.00 54.00 117 HIS A CA 1
ATOM 975 C C . HIS A 1 117 ? -2.656 -4.795 23.371 1.00 54.00 117 HIS A C 1
ATOM 977 O O . HIS A 1 117 ? -2.202 -4.675 24.506 1.00 54.00 117 HIS A O 1
ATOM 983 N N . HIS A 1 118 ? -3.603 -3.954 22.923 1.00 56.31 118 HIS A N 1
ATOM 984 C CA . HIS A 1 118 ? -4.034 -2.774 23.704 1.00 56.31 118 HIS A CA 1
ATOM 985 C C . HIS A 1 118 ? -5.554 -2.700 23.940 1.00 56.31 118 HIS A C 1
ATOM 987 O O . HIS A 1 118 ? -6.316 -2.206 23.121 1.00 56.31 118 HIS A O 1
ATOM 993 N N . ASN A 1 119 ? -5.997 -3.144 25.125 1.00 52.78 119 ASN A N 1
ATOM 994 C CA . ASN A 1 119 ? -7.412 -3.216 25.535 1.00 52.78 119 ASN A CA 1
ATOM 995 C C . ASN A 1 119 ? -7.884 -2.065 26.453 1.00 52.78 119 ASN A C 1
ATOM 997 O O . ASN A 1 119 ? -8.782 -2.254 27.274 1.00 52.78 119 ASN A O 1
ATOM 1001 N N . ARG A 1 120 ? -7.317 -0.858 26.359 1.00 59.62 120 ARG A N 1
ATOM 1002 C CA . ARG A 1 120 ? -7.819 0.295 27.131 1.00 59.62 120 ARG A CA 1
ATOM 1003 C C . ARG A 1 120 ? -8.012 1.515 26.246 1.00 59.62 120 ARG A C 1
ATOM 1005 O O . ARG A 1 120 ? -7.147 2.371 26.149 1.00 59.62 120 ARG A O 1
ATOM 1012 N N . ILE A 1 121 ? -9.192 1.596 25.641 1.00 61.25 121 ILE A N 1
ATOM 1013 C CA . ILE A 1 121 ? -9.693 2.846 25.073 1.00 61.25 121 ILE A CA 1
ATOM 1014 C C . ILE A 1 121 ? -10.292 3.637 26.237 1.00 61.25 121 ILE A C 1
ATOM 1016 O O . ILE A 1 121 ? -11.429 3.399 26.653 1.00 61.25 121 ILE A O 1
ATOM 1020 N N . GLU A 1 122 ? -9.515 4.552 26.811 1.00 63.16 122 GLU A N 1
ATOM 1021 C CA . GLU A 1 122 ? -10.087 5.567 27.690 1.00 63.16 122 GLU A CA 1
ATOM 1022 C C . GLU A 1 122 ? -10.915 6.538 26.844 1.00 63.16 122 GLU A C 1
ATOM 1024 O O . GLU A 1 122 ? -10.495 6.981 25.775 1.00 63.16 122 GLU A O 1
ATOM 1029 N N . LYS A 1 123 ? -12.132 6.857 27.298 1.00 64.88 123 LYS A N 1
ATOM 1030 C CA . LYS A 1 123 ? -12.991 7.827 26.612 1.00 64.88 123 LYS A CA 1
ATOM 1031 C C . LYS A 1 123 ? -12.305 9.193 26.629 1.00 64.88 123 LYS A C 1
ATOM 1033 O O . LYS A 1 123 ? -12.313 9.873 27.657 1.00 64.88 123 LYS A O 1
ATOM 1038 N N . GLN A 1 124 ? -11.744 9.594 25.493 1.00 63.28 124 GLN A N 1
ATOM 1039 C CA . GLN A 1 124 ? -11.150 10.913 25.327 1.00 63.28 124 GLN A CA 1
ATOM 1040 C C . GLN A 1 124 ? -12.188 12.007 25.564 1.00 63.28 124 GLN A C 1
ATOM 1042 O O . GLN A 1 124 ? -13.305 11.975 25.043 1.00 63.28 124 GLN A O 1
ATOM 1047 N N . ARG A 1 125 ? -11.809 12.987 26.386 1.00 67.00 125 ARG A N 1
ATOM 1048 C CA . ARG A 1 125 ? -12.614 14.176 26.659 1.00 67.00 125 ARG A CA 1
ATOM 1049 C C . ARG A 1 125 ? -12.079 15.320 25.812 1.00 67.00 125 ARG A C 1
ATOM 1051 O O . ARG A 1 125 ? -11.000 15.836 26.089 1.00 67.00 125 ARG A O 1
ATOM 1058 N N . PHE A 1 126 ? -12.852 15.725 24.815 1.00 75.88 126 PHE A N 1
ATOM 1059 C CA . PHE A 1 126 ? -12.583 16.931 24.041 1.00 75.88 126 PHE A CA 1
ATOM 1060 C C . PHE A 1 126 ? -12.806 18.165 24.919 1.00 75.88 126 PHE A C 1
ATOM 1062 O O . PHE A 1 126 ? -13.826 18.263 25.607 1.00 75.88 126 PHE A O 1
ATOM 1069 N N . LYS A 1 127 ? -11.861 19.110 24.907 1.00 80.12 127 LYS A N 1
ATOM 1070 C CA . LYS A 1 127 ? -12.029 20.419 25.550 1.00 80.12 127 LYS A CA 1
ATOM 1071 C C . LYS A 1 127 ? -11.962 21.508 24.488 1.00 80.12 127 LYS A C 1
ATOM 1073 O O . LYS A 1 127 ? -11.077 21.499 23.638 1.00 80.12 127 LYS A O 1
ATOM 1078 N N . VAL A 1 128 ? -12.904 22.445 24.538 1.00 83.25 128 VAL A N 1
ATOM 1079 C CA . VAL A 1 128 ? -12.873 23.648 23.701 1.00 83.25 128 VAL A CA 1
ATOM 1080 C C . VAL A 1 128 ? -12.141 24.732 24.485 1.00 83.25 128 VAL A C 1
ATOM 1082 O O . VAL A 1 128 ? -12.512 25.049 25.614 1.00 83.25 128 VAL A O 1
ATOM 1085 N N . ASN A 1 129 ? -11.070 25.268 23.909 1.00 84.12 129 ASN A N 1
ATOM 1086 C CA . ASN A 1 129 ? -10.303 26.368 24.484 1.00 84.12 129 ASN A CA 1
ATOM 1087 C C . ASN A 1 129 ? -11.102 27.685 24.380 1.00 84.12 129 ASN A C 1
ATOM 1089 O O . ASN A 1 129 ? -11.969 27.823 23.519 1.00 84.12 129 ASN A O 1
ATOM 1093 N N . SER A 1 130 ? -10.764 28.695 25.183 1.00 84.25 130 SER A N 1
ATOM 1094 C CA . SER A 1 130 ? -11.373 30.038 25.161 1.00 84.25 130 SER A CA 1
ATOM 1095 C C . SER A 1 130 ? -11.306 30.728 23.792 1.00 84.25 130 SER A C 1
ATOM 1097 O O . SER A 1 130 ? -12.097 31.616 23.499 1.00 84.25 130 SER A O 1
ATOM 1099 N N . ARG A 1 131 ? -10.390 30.285 22.921 1.00 87.44 131 ARG A N 1
ATOM 1100 C CA . ARG A 1 131 ? -10.245 30.725 21.522 1.00 87.44 131 ARG A CA 1
ATOM 1101 C C . ARG A 1 131 ? -11.150 29.980 20.526 1.00 87.44 131 ARG A C 1
ATOM 1103 O O . ARG A 1 131 ? -10.949 30.113 19.324 1.00 87.44 131 ARG A O 1
ATOM 1110 N N . GLY A 1 132 ? -12.056 29.121 20.997 1.00 88.19 132 GLY A N 1
ATOM 1111 C CA . GLY A 1 132 ? -12.920 28.283 20.156 1.00 88.19 132 GLY A CA 1
ATOM 1112 C C . GLY A 1 132 ? -12.207 27.111 19.465 1.00 88.19 132 GLY A C 1
ATOM 1113 O O . GLY A 1 132 ? -12.791 26.459 18.606 1.00 88.19 132 GLY A O 1
ATOM 1114 N N . LYS A 1 133 ? -10.945 26.828 19.816 1.00 90.56 133 LYS A N 1
ATOM 1115 C CA . LYS A 1 133 ? -10.172 25.709 19.250 1.00 90.56 133 LYS A CA 1
ATOM 1116 C C . LYS A 1 133 ? -10.406 24.428 20.048 1.00 90.56 133 LYS A C 1
ATOM 1118 O O . LYS A 1 133 ? -10.417 24.471 21.276 1.00 90.56 133 LYS A O 1
ATOM 1123 N N . LEU A 1 134 ? -10.541 23.301 19.356 1.00 88.50 134 LEU A N 1
ATOM 1124 C CA . LEU A 1 134 ? -10.610 21.974 19.969 1.00 88.50 134 LEU A CA 1
ATOM 1125 C C . LEU A 1 134 ? -9.205 21.518 20.374 1.00 88.50 134 LEU A C 1
ATOM 1127 O O . LEU A 1 134 ? -8.312 21.442 19.534 1.00 88.50 134 LEU A O 1
ATOM 1131 N N . GLU A 1 135 ? -9.013 21.224 21.657 1.00 86.06 135 GLU A N 1
ATOM 1132 C CA . GLU A 1 135 ? -7.801 20.596 22.177 1.00 86.06 135 GLU A CA 1
ATOM 1133 C C . GLU A 1 135 ? -8.066 19.096 22.357 1.00 86.06 135 GLU A C 1
ATOM 1135 O O . GLU A 1 135 ? -8.914 18.690 23.161 1.00 86.06 135 GLU A O 1
ATOM 1140 N N . VAL A 1 136 ? -7.350 18.282 21.580 1.00 83.69 136 VAL A N 1
ATOM 1141 C CA . VAL A 1 136 ? -7.374 16.818 21.655 1.00 83.69 136 VAL A CA 1
ATOM 1142 C C . VAL A 1 136 ? -6.080 16.370 22.324 1.00 83.69 136 VAL A C 1
ATOM 1144 O O . VAL A 1 136 ? -4.994 16.738 21.878 1.00 83.69 136 VAL A O 1
ATOM 1147 N N . LYS A 1 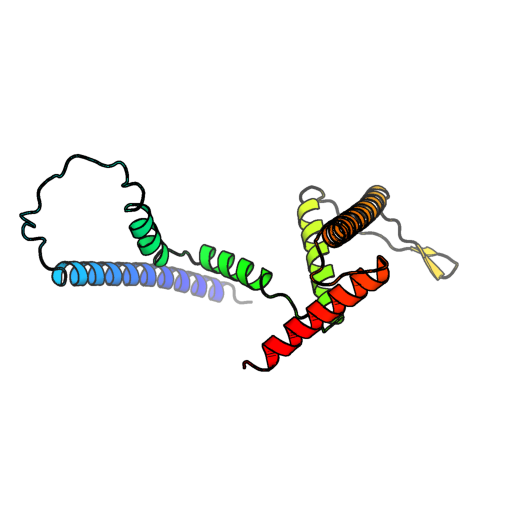137 ? -6.194 15.622 23.424 1.00 82.88 137 LYS A N 1
ATOM 1148 C CA . LYS A 1 137 ? -5.047 15.015 24.106 1.00 82.88 137 LYS A CA 1
ATOM 1149 C C . LYS A 1 137 ? -4.998 13.537 23.749 1.00 82.88 137 LYS A C 1
ATOM 1151 O O . LYS A 1 137 ? -5.741 12.740 24.322 1.00 82.88 137 LYS A O 1
ATOM 1156 N N . ASP A 1 138 ? -4.138 13.219 22.792 1.00 81.75 138 ASP A N 1
ATOM 1157 C CA . ASP A 1 138 ? -3.858 11.855 22.353 1.00 81.75 138 ASP A CA 1
ATOM 1158 C C . ASP A 1 138 ? -2.665 11.262 23.112 1.00 81.75 138 ASP A C 1
ATOM 1160 O O . ASP A 1 138 ? -1.862 11.987 23.704 1.00 81.75 138 ASP A O 1
ATOM 1164 N N . ASP A 1 139 ? -2.557 9.933 23.105 1.00 84.75 139 ASP A N 1
ATOM 1165 C CA . ASP A 1 139 ? -1.387 9.241 23.647 1.00 84.75 139 ASP A CA 1
ATOM 1166 C C . ASP A 1 139 ? -0.161 9.550 22.766 1.00 84.75 139 ASP A C 1
ATOM 1168 O O . ASP A 1 139 ? -0.172 9.223 21.571 1.00 84.75 139 ASP A O 1
ATOM 1172 N N . PRO A 1 140 ? 0.910 10.156 23.315 1.00 88.44 140 PRO A N 1
ATOM 1173 C CA . PRO A 1 140 ? 2.108 10.471 22.543 1.00 88.44 140 PRO A CA 1
ATOM 1174 C C . PRO A 1 140 ? 2.769 9.224 21.940 1.00 88.44 140 PRO A C 1
ATOM 1176 O O . PRO A 1 140 ? 3.393 9.323 20.885 1.00 88.44 140 PRO A O 1
ATOM 1179 N N . ASN A 1 141 ? 2.611 8.048 22.557 1.00 87.81 141 ASN A N 1
ATOM 1180 C CA . ASN A 1 141 ? 3.185 6.806 22.041 1.00 87.81 141 ASN A CA 1
ATOM 1181 C C . ASN A 1 141 ? 2.512 6.377 20.732 1.00 87.81 141 ASN A C 1
ATOM 1183 O O . ASN A 1 141 ? 3.204 6.023 19.780 1.00 87.81 141 ASN A O 1
ATOM 1187 N N . LEU A 1 142 ? 1.180 6.477 20.651 1.00 84.94 142 LEU A N 1
ATOM 1188 C CA . LEU A 1 142 ? 0.423 6.166 19.432 1.00 84.94 142 LEU A CA 1
ATOM 1189 C C . LEU A 1 142 ? 0.739 7.158 18.306 1.00 84.94 142 LEU A C 1
ATOM 1191 O O . LEU A 1 142 ? 0.838 6.770 17.143 1.00 84.94 142 LEU A O 1
ATOM 1195 N N . VAL A 1 143 ? 0.939 8.436 18.642 1.00 89.62 143 VAL A N 1
ATOM 1196 C CA . VAL A 1 143 ? 1.343 9.460 17.665 1.00 89.62 143 VAL A CA 1
ATOM 1197 C C . VAL A 1 143 ? 2.740 9.167 17.111 1.00 89.62 143 VAL A C 1
ATOM 1199 O O . VAL A 1 143 ? 2.954 9.261 15.900 1.00 89.62 143 VAL A O 1
ATOM 1202 N N . ASN A 1 144 ? 3.676 8.762 17.970 1.00 92.31 144 ASN A N 1
ATOM 1203 C CA . ASN A 1 144 ? 5.014 8.363 17.541 1.00 92.31 144 ASN A CA 1
ATOM 1204 C C . ASN A 1 144 ? 4.979 7.091 16.683 1.00 92.31 144 ASN A C 1
ATOM 1206 O O . ASN A 1 144 ? 5.604 7.065 15.625 1.00 92.31 144 ASN A O 1
ATOM 1210 N N . GLU A 1 145 ? 4.190 6.079 17.061 1.00 90.12 145 GLU A N 1
ATOM 1211 C CA . GLU A 1 145 ? 4.025 4.868 16.247 1.00 90.12 145 GLU A CA 1
ATOM 1212 C C . GLU A 1 145 ? 3.438 5.196 14.865 1.00 90.12 145 GLU A C 1
ATOM 1214 O O . GLU A 1 145 ? 3.889 4.672 13.840 1.00 90.12 145 GLU A O 1
ATOM 1219 N N . LEU A 1 146 ? 2.460 6.106 14.808 1.00 90.62 146 LEU A N 1
ATOM 1220 C CA . LEU A 1 146 ? 1.915 6.593 13.546 1.00 90.62 146 LEU A CA 1
ATOM 1221 C C . LEU A 1 146 ? 3.014 7.243 12.696 1.00 90.62 146 LEU A C 1
ATOM 1223 O O . LEU A 1 146 ? 3.166 6.882 11.527 1.00 90.62 146 LEU A O 1
ATOM 1227 N N . ALA A 1 147 ? 3.810 8.148 13.268 1.00 94.88 147 ALA A N 1
ATOM 1228 C CA . ALA A 1 147 ? 4.908 8.804 12.560 1.00 94.88 147 ALA A CA 1
ATOM 1229 C C . ALA A 1 147 ? 5.949 7.796 12.035 1.00 94.88 147 ALA A C 1
ATOM 1231 O O . ALA A 1 147 ? 6.351 7.861 10.869 1.00 94.88 147 ALA A O 1
ATOM 1232 N N . GLU 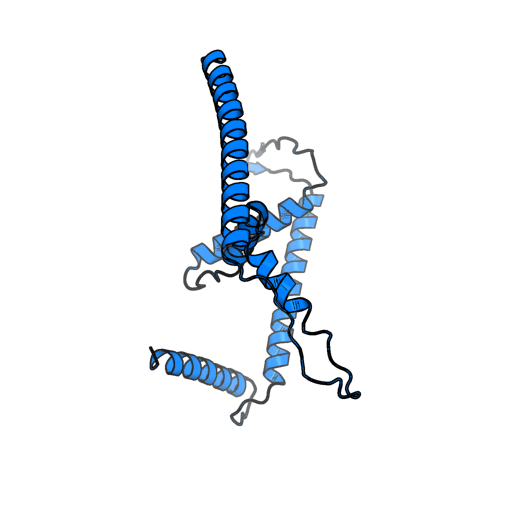A 1 148 ? 6.338 6.817 12.851 1.00 94.31 148 GLU A N 1
ATOM 1233 C CA . GLU A 1 148 ? 7.241 5.737 12.447 1.00 94.31 148 GLU A CA 1
ATOM 1234 C C . GLU A 1 148 ? 6.657 4.900 11.307 1.00 94.31 148 GLU A C 1
ATOM 1236 O O . GLU A 1 148 ? 7.348 4.626 10.324 1.00 94.31 148 GLU A O 1
ATOM 1241 N N . SER A 1 149 ? 5.372 4.548 11.379 1.00 91.50 149 SER A N 1
ATOM 1242 C CA . SER A 1 149 ? 4.699 3.783 10.326 1.00 91.50 149 SER A CA 1
ATOM 1243 C C . SER A 1 149 ? 4.658 4.539 8.990 1.00 91.50 149 SER A C 1
ATOM 1245 O O . SER A 1 149 ? 4.868 3.952 7.921 1.00 91.50 149 SER A O 1
ATOM 1247 N N . LEU A 1 150 ? 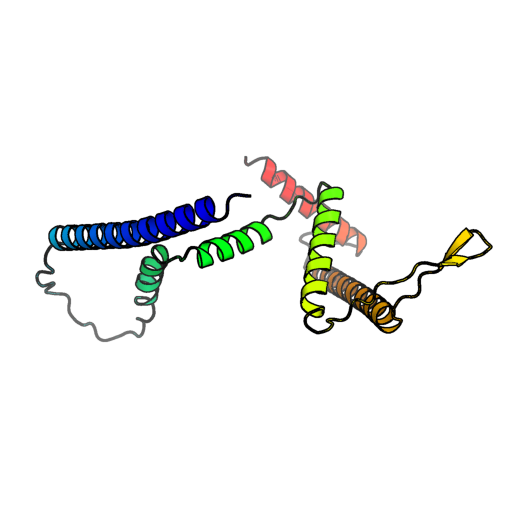4.469 5.861 9.023 1.00 93.44 150 LEU A N 1
ATOM 1248 C CA . LEU A 1 150 ? 4.512 6.710 7.833 1.00 93.44 150 LEU A CA 1
ATOM 1249 C C . LEU A 1 150 ? 5.924 6.758 7.237 1.00 93.44 150 LEU A C 1
ATOM 1251 O O . LEU A 1 150 ? 6.088 6.593 6.027 1.00 93.44 150 LEU A O 1
ATOM 1255 N N . ASN A 1 151 ? 6.954 6.883 8.073 1.00 96.31 151 ASN A N 1
ATOM 1256 C CA . ASN A 1 151 ? 8.349 6.864 7.627 1.00 96.31 151 ASN A CA 1
ATOM 1257 C C . ASN A 1 151 ? 8.752 5.502 7.036 1.00 96.31 151 ASN A C 1
ATOM 1259 O O . ASN A 1 151 ? 9.410 5.431 5.992 1.00 96.31 151 ASN A O 1
ATOM 1263 N N . GLN A 1 152 ? 8.307 4.403 7.646 1.00 94.31 152 GLN A N 1
ATOM 1264 C CA . GLN A 1 152 ? 8.522 3.054 7.122 1.00 94.31 152 GLN A CA 1
ATOM 1265 C C . GLN A 1 152 ? 7.838 2.872 5.765 1.00 94.31 152 GLN A C 1
ATOM 1267 O O . GLN A 1 152 ? 8.474 2.460 4.797 1.00 94.31 152 GLN A O 1
ATOM 1272 N N . THR A 1 153 ? 6.565 3.253 5.634 1.00 92.75 153 THR A N 1
ATOM 1273 C CA . THR A 1 153 ? 5.859 3.133 4.349 1.00 92.75 153 THR A CA 1
ATOM 1274 C C . THR A 1 153 ? 6.459 4.026 3.261 1.00 92.75 153 THR A C 1
ATOM 1276 O O . THR A 1 153 ? 6.544 3.599 2.105 1.00 92.75 153 THR A O 1
ATOM 1279 N N . ALA A 1 154 ? 6.921 5.232 3.601 1.00 95.56 154 ALA A N 1
ATOM 1280 C CA . ALA A 1 154 ? 7.626 6.115 2.677 1.00 95.56 154 ALA A CA 1
ATOM 1281 C C . ALA A 1 154 ? 8.959 5.506 2.209 1.00 95.56 154 ALA A C 1
ATOM 1283 O O . ALA A 1 154 ? 9.218 5.445 1.003 1.00 95.56 154 ALA A O 1
ATOM 1284 N N . SER A 1 155 ? 9.769 4.986 3.136 1.00 96.88 155 SER A N 1
ATOM 1285 C CA . SER A 1 155 ? 11.053 4.355 2.809 1.00 96.88 155 SER A CA 1
ATOM 1286 C C . SER A 1 155 ? 10.878 3.078 1.979 1.00 96.88 155 SER A C 1
ATOM 1288 O O . SER A 1 155 ? 11.570 2.894 0.976 1.00 96.88 155 SER A O 1
ATOM 1290 N N . GLU A 1 156 ? 9.882 2.241 2.286 1.00 95.38 156 GLU A N 1
ATOM 1291 C CA . GLU A 1 156 ? 9.533 1.078 1.468 1.00 95.38 156 GLU A CA 1
ATOM 1292 C C . GLU A 1 156 ? 9.144 1.467 0.037 1.00 95.38 156 GLU A C 1
ATOM 1294 O O . GLU A 1 156 ? 9.603 0.847 -0.929 1.00 95.38 156 GLU A O 1
ATOM 1299 N N . ARG A 1 157 ? 8.287 2.485 -0.123 1.00 94.19 157 ARG A N 1
ATOM 1300 C CA . ARG A 1 157 ? 7.864 2.981 -1.445 1.00 94.19 157 ARG A CA 1
ATOM 1301 C C . ARG A 1 157 ? 9.057 3.505 -2.237 1.00 94.19 157 ARG A C 1
ATOM 1303 O O . ARG A 1 157 ? 9.173 3.202 -3.429 1.00 94.19 157 ARG A O 1
ATOM 1310 N N . PHE A 1 158 ? 9.956 4.231 -1.579 1.00 96.56 158 PHE A N 1
ATOM 1311 C CA . PHE A 1 158 ? 11.186 4.724 -2.184 1.00 96.56 158 PHE A CA 1
ATOM 1312 C C . PHE A 1 158 ? 12.080 3.574 -2.661 1.00 96.56 158 PHE A C 1
ATOM 1314 O O . PHE A 1 158 ? 12.438 3.525 -3.837 1.00 96.56 158 PHE A O 1
ATOM 1321 N N . LEU A 1 159 ? 12.366 2.591 -1.801 1.00 96.69 159 LEU A N 1
ATOM 1322 C CA . LEU A 1 159 ? 13.209 1.442 -2.146 1.00 96.69 159 LEU A CA 1
ATOM 1323 C C . LEU A 1 159 ? 12.621 0.606 -3.287 1.00 96.69 159 LEU A C 1
ATOM 1325 O O . LEU A 1 159 ? 13.355 0.175 -4.175 1.00 96.69 159 LEU A O 1
ATOM 1329 N N . ARG A 1 160 ? 11.301 0.387 -3.300 1.00 94.81 160 ARG A N 1
ATOM 1330 C CA . ARG A 1 160 ? 10.623 -0.317 -4.403 1.00 94.81 160 ARG A CA 1
ATOM 1331 C C . ARG A 1 160 ? 10.749 0.445 -5.717 1.00 94.81 160 ARG A C 1
ATOM 1333 O O . ARG A 1 160 ? 11.019 -0.166 -6.749 1.00 94.81 160 ARG A O 1
ATOM 1340 N N . THR A 1 161 ? 10.574 1.763 -5.675 1.00 92.25 161 THR A N 1
ATOM 1341 C CA . THR A 1 161 ? 10.691 2.627 -6.856 1.00 92.25 161 THR A CA 1
ATOM 1342 C C . THR A 1 161 ? 12.124 2.643 -7.375 1.00 92.25 161 THR A C 1
ATOM 1344 O O . THR A 1 161 ? 12.334 2.411 -8.562 1.00 92.25 161 THR A O 1
ATOM 1347 N N . ARG A 1 162 ? 13.111 2.796 -6.486 1.00 94.31 162 ARG A N 1
ATOM 1348 C CA . ARG A 1 162 ? 14.536 2.727 -6.823 1.00 94.31 162 ARG A CA 1
ATOM 1349 C C . ARG A 1 162 ? 14.898 1.391 -7.469 1.00 94.31 162 ARG A C 1
ATOM 1351 O O . ARG A 1 162 ? 15.380 1.382 -8.591 1.00 94.31 162 ARG A O 1
ATOM 1358 N N . LYS A 1 163 ? 14.542 0.263 -6.841 1.00 93.50 163 LYS A N 1
ATOM 1359 C CA . LYS A 1 163 ? 14.767 -1.081 -7.410 1.00 93.50 163 LYS A CA 1
ATOM 1360 C C . LYS A 1 163 ? 14.119 -1.256 -8.785 1.00 93.50 163 LYS A C 1
ATOM 1362 O O . LYS A 1 163 ? 14.659 -1.965 -9.627 1.00 93.50 163 LYS A O 1
ATOM 1367 N N . LYS A 1 164 ? 12.948 -0.655 -9.019 1.00 89.50 164 LYS A N 1
ATOM 1368 C CA . LYS A 1 164 ? 12.281 -0.697 -10.326 1.00 89.50 164 LYS A CA 1
ATOM 1369 C C . LYS A 1 164 ? 13.052 0.104 -11.375 1.00 89.50 164 LYS A C 1
ATOM 1371 O O . LYS A 1 164 ? 13.213 -0.395 -12.482 1.00 89.50 164 LYS A O 1
ATOM 1376 N N . ILE A 1 165 ? 13.523 1.298 -11.023 1.00 87.38 165 ILE A N 1
ATOM 1377 C CA . ILE A 1 165 ? 14.350 2.132 -11.902 1.00 87.38 165 ILE A CA 1
ATOM 1378 C C . ILE A 1 165 ? 15.656 1.403 -12.224 1.00 87.38 165 ILE A C 1
ATOM 1380 O O . ILE A 1 165 ? 15.975 1.261 -13.397 1.00 87.38 165 ILE A O 1
ATOM 1384 N N . ASP A 1 166 ? 16.337 0.851 -11.219 1.00 87.06 166 ASP A N 1
ATOM 1385 C CA . ASP A 1 166 ? 17.602 0.125 -11.396 1.00 87.06 166 ASP A CA 1
ATOM 1386 C C . ASP A 1 166 ? 17.439 -1.108 -12.303 1.00 87.06 166 ASP A C 1
ATOM 1388 O O . ASP A 1 166 ? 18.288 -1.396 -13.137 1.00 87.06 166 ASP A O 1
ATOM 1392 N N . ARG A 1 167 ? 16.315 -1.830 -12.201 1.00 85.50 167 ARG A N 1
ATOM 1393 C CA . ARG A 1 167 ? 16.007 -2.947 -13.114 1.00 85.50 167 ARG A CA 1
ATOM 1394 C C . ARG A 1 167 ? 15.729 -2.492 -14.544 1.00 85.50 167 ARG A C 1
ATOM 1396 O O . ARG A 1 167 ? 16.036 -3.216 -15.480 1.00 85.50 167 ARG A O 1
ATOM 1403 N N . GLN A 1 168 ? 15.110 -1.326 -14.715 1.00 79.69 168 GLN A N 1
ATOM 1404 C CA . GLN A 1 168 ? 14.831 -0.761 -16.038 1.00 79.69 168 GLN A CA 1
ATOM 1405 C C . GLN A 1 168 ? 16.092 -0.183 -16.682 1.00 79.69 168 GLN A C 1
ATOM 1407 O O . GLN A 1 168 ? 16.243 -0.218 -17.899 1.00 79.69 168 GLN A O 1
ATOM 1412 N N . THR A 1 169 ? 17.028 0.342 -15.890 1.00 76.38 169 THR A N 1
ATOM 1413 C CA . THR A 1 169 ? 18.309 0.814 -16.417 1.00 76.38 169 THR A CA 1
ATOM 1414 C C . THR A 1 169 ? 19.207 -0.345 -16.833 1.00 76.38 169 THR A C 1
ATOM 1416 O O . THR A 1 169 ? 19.874 -0.201 -17.854 1.00 76.38 169 THR A O 1
ATOM 1419 N N . THR A 1 170 ? 19.173 -1.488 -16.141 1.00 73.88 170 THR A N 1
ATOM 1420 C CA . THR A 1 170 ? 19.954 -2.682 -16.513 1.00 73.88 170 THR A CA 1
ATOM 1421 C C . THR A 1 170 ? 19.305 -3.557 -17.580 1.00 73.88 170 THR A C 1
ATOM 1423 O O . THR A 1 170 ? 20.023 -4.275 -18.266 1.00 73.88 170 THR A O 1
ATOM 1426 N N . SER A 1 171 ? 17.982 -3.504 -17.771 1.00 72.88 171 SER A N 1
ATOM 1427 C CA . SER A 1 171 ? 17.345 -4.224 -18.877 1.00 72.88 171 SER A CA 1
ATOM 1428 C C . SER A 1 171 ? 17.768 -3.621 -20.215 1.00 72.88 171 SER A C 1
ATOM 1430 O O . SER A 1 171 ? 17.630 -2.409 -20.412 1.00 72.88 171 SER A O 1
ATOM 1432 N N . GLU A 1 172 ? 18.261 -4.449 -21.131 1.00 65.94 172 GLU A N 1
ATOM 1433 C CA . GLU A 1 172 ? 18.536 -4.041 -22.508 1.00 65.94 172 GLU A CA 1
ATOM 1434 C C . GLU A 1 172 ? 17.224 -3.606 -23.170 1.00 65.94 172 GLU A C 1
ATOM 1436 O O . GLU A 1 172 ? 16.265 -4.374 -23.260 1.00 65.94 172 GLU A O 1
ATOM 1441 N N . SER A 1 173 ? 17.151 -2.337 -23.575 1.00 64.88 173 SER A N 1
ATOM 1442 C CA . SER A 1 173 ? 16.061 -1.877 -24.433 1.00 64.88 173 SER A CA 1
ATOM 1443 C C . SER A 1 173 ? 16.305 -2.432 -25.836 1.00 64.88 173 SER A C 1
ATOM 1445 O O . SER A 1 173 ? 17.439 -2.438 -26.307 1.00 64.88 173 SER A O 1
ATOM 1447 N N . SER A 1 174 ? 15.243 -2.859 -26.520 1.00 64.94 174 SER A N 1
ATOM 1448 C CA . SER A 1 174 ? 15.297 -3.354 -27.908 1.00 64.94 174 SER A CA 1
ATOM 1449 C C . SER A 1 174 ? 15.817 -2.307 -28.906 1.00 64.94 174 SER A C 1
ATOM 1451 O O . SER A 1 174 ? 16.278 -2.654 -29.989 1.00 64.94 174 SER A O 1
ATOM 1453 N N . SER A 1 175 ? 15.747 -1.026 -28.536 1.00 67.31 175 SER A N 1
ATOM 1454 C CA . SER A 1 175 ? 16.222 0.122 -29.306 1.00 67.31 175 SER A CA 1
ATOM 1455 C C . SER A 1 175 ? 17.472 0.725 -28.673 1.00 67.31 175 SER A C 1
ATOM 1457 O O . SER A 1 175 ? 17.520 0.941 -27.459 1.00 67.31 175 SER A O 1
ATOM 1459 N N . GLY A 1 176 ? 18.428 1.137 -29.511 1.00 75.06 176 GLY A N 1
ATOM 1460 C CA . GLY A 1 176 ? 19.520 2.014 -29.090 1.00 75.06 176 GLY A CA 1
ATOM 1461 C C . GLY A 1 176 ? 18.978 3.306 -28.466 1.00 75.06 176 GLY A C 1
ATOM 1462 O O . GLY A 1 176 ? 17.954 3.841 -28.901 1.00 75.06 176 GLY A O 1
ATOM 1463 N N . PHE A 1 177 ? 19.638 3.798 -27.418 1.00 81.81 177 PHE A N 1
ATOM 1464 C CA . PHE A 1 177 ? 19.269 5.037 -26.735 1.00 81.81 177 PHE A CA 1
ATOM 1465 C C . PHE A 1 177 ? 20.506 5.908 -26.500 1.00 81.81 177 PHE A C 1
ATOM 1467 O O . PHE A 1 177 ? 21.566 5.419 -26.131 1.00 81.81 177 PHE A O 1
ATOM 1474 N N . VAL A 1 178 ? 20.355 7.221 -26.701 1.00 84.38 178 VAL A N 1
ATOM 1475 C CA . VAL A 1 178 ? 21.439 8.209 -26.521 1.00 84.38 178 VAL A CA 1
ATOM 1476 C C . VAL A 1 178 ? 21.524 8.692 -25.069 1.00 84.38 178 VAL A C 1
ATOM 1478 O O . VAL A 1 178 ? 22.597 9.009 -24.570 1.00 84.38 178 VAL A O 1
ATOM 1481 N N . ASN A 1 179 ? 20.389 8.756 -24.364 1.00 87.19 179 ASN A N 1
ATOM 1482 C CA . ASN A 1 179 ? 20.322 9.202 -22.972 1.00 87.19 179 ASN A CA 1
ATOM 1483 C C . ASN A 1 179 ? 19.262 8.416 -22.171 1.00 87.19 179 ASN A C 1
ATOM 1485 O O . ASN A 1 179 ? 18.407 7.729 -22.737 1.00 87.19 179 ASN A O 1
ATOM 1489 N N . VAL A 1 180 ? 19.293 8.542 -20.838 1.00 85.25 180 VAL A N 1
ATOM 1490 C CA . VAL A 1 180 ? 18.378 7.822 -19.927 1.00 85.25 180 VAL A CA 1
ATOM 1491 C C . VAL A 1 180 ? 16.911 8.227 -20.133 1.00 85.25 180 VAL A C 1
ATOM 1493 O O . VAL A 1 180 ? 16.014 7.399 -19.989 1.00 85.25 180 VAL A O 1
ATOM 1496 N N . LYS A 1 181 ? 16.640 9.483 -20.505 1.00 88.69 181 LYS A N 1
ATOM 1497 C CA . LYS A 1 181 ? 15.269 9.960 -20.756 1.00 88.69 181 LYS A CA 1
ATOM 1498 C C . LYS A 1 181 ? 14.682 9.369 -22.044 1.00 88.69 181 LYS A C 1
ATOM 1500 O O . LYS A 1 181 ? 13.524 8.965 -22.047 1.00 88.69 181 LYS A O 1
ATOM 1505 N N . ASN A 1 182 ? 15.488 9.245 -23.096 1.00 88.19 182 ASN A N 1
ATOM 1506 C CA . ASN A 1 182 ? 15.148 8.578 -24.351 1.00 88.19 182 ASN A CA 1
ATOM 1507 C C . ASN A 1 182 ? 14.883 7.101 -24.101 1.00 88.19 182 ASN A C 1
ATOM 1509 O O . ASN A 1 182 ? 13.901 6.580 -24.612 1.00 88.19 182 ASN A O 1
ATOM 1513 N N . LYS A 1 183 ? 15.680 6.450 -23.244 1.00 86.62 183 LYS A N 1
ATOM 1514 C CA . LYS A 1 183 ? 15.401 5.075 -22.815 1.00 86.62 183 LYS A CA 1
ATOM 1515 C C . LYS A 1 183 ? 14.010 4.951 -22.179 1.00 86.62 183 LYS A C 1
ATOM 1517 O O . LYS A 1 183 ? 13.196 4.150 -22.621 1.00 86.62 183 LYS A O 1
ATOM 1522 N N . GLN A 1 184 ? 13.691 5.806 -21.204 1.00 87.81 184 GLN A N 1
ATOM 1523 C CA . GLN A 1 184 ? 12.376 5.809 -20.544 1.00 87.81 184 GLN A CA 1
ATOM 1524 C C . GLN A 1 184 ? 11.215 6.101 -21.507 1.00 87.81 184 GLN A C 1
ATOM 1526 O O . GLN A 1 184 ? 10.105 5.590 -21.314 1.00 87.81 184 GLN A O 1
ATOM 1531 N N . PHE A 1 185 ? 11.458 6.938 -22.517 1.00 89.00 185 PHE A N 1
ATOM 1532 C CA . PHE A 1 185 ? 10.496 7.250 -23.566 1.00 89.00 185 PHE A CA 1
ATOM 1533 C C . PHE A 1 185 ? 10.262 6.055 -24.496 1.00 89.00 185 PHE A C 1
ATOM 1535 O O . PHE A 1 185 ? 9.110 5.673 -24.688 1.00 89.00 185 PHE A O 1
ATOM 1542 N N . ASN A 1 186 ? 11.323 5.407 -24.977 1.00 87.75 186 ASN A N 1
ATOM 1543 C CA . ASN A 1 186 ? 11.232 4.201 -25.802 1.00 87.75 186 ASN A CA 1
ATOM 1544 C C . ASN A 1 186 ? 10.510 3.076 -25.049 1.00 87.75 186 ASN A C 1
ATOM 1546 O O . ASN A 1 186 ? 9.529 2.534 -25.549 1.00 87.75 186 ASN A O 1
ATOM 1550 N N . ASP A 1 187 ? 10.852 2.846 -23.778 1.00 87.25 187 ASP A N 1
ATOM 1551 C CA . ASP A 1 187 ? 10.138 1.885 -22.930 1.00 87.25 187 ASP A CA 1
ATOM 1552 C C . ASP A 1 187 ? 8.645 2.242 -22.769 1.00 87.25 187 ASP A C 1
ATOM 1554 O O . ASP A 1 187 ? 7.797 1.377 -22.527 1.00 87.25 187 ASP A O 1
ATOM 1558 N N . LYS A 1 188 ? 8.289 3.535 -22.821 1.00 89.81 188 LYS A N 1
ATOM 1559 C CA . LYS A 1 188 ? 6.888 3.982 -22.786 1.00 89.81 188 LYS A CA 1
ATOM 1560 C C . LYS A 1 188 ? 6.187 3.678 -24.106 1.00 89.81 188 LYS A C 1
ATOM 1562 O O . LYS A 1 188 ? 5.037 3.245 -24.044 1.00 89.81 188 LYS A O 1
ATOM 1567 N N . LEU A 1 189 ? 6.851 3.882 -25.241 1.00 88.31 189 LEU A N 1
ATOM 1568 C CA . LEU A 1 189 ? 6.326 3.523 -26.557 1.00 88.31 189 LEU A CA 1
ATOM 1569 C C . LEU A 1 189 ? 6.094 2.017 -26.659 1.00 88.31 189 LEU A C 1
ATOM 1571 O O . LEU A 1 189 ? 4.985 1.617 -26.994 1.00 88.31 189 LEU A O 1
ATOM 1575 N N . ASP A 1 190 ? 7.050 1.194 -26.230 1.00 87.56 190 ASP A N 1
ATOM 1576 C CA . ASP A 1 190 ? 6.913 -0.267 -26.226 1.00 87.56 190 ASP A CA 1
ATOM 1577 C C . ASP A 1 190 ? 5.705 -0.733 -25.406 1.00 87.56 190 ASP A C 1
ATOM 1579 O O . ASP A 1 190 ? 4.956 -1.624 -25.812 1.00 87.56 190 ASP A O 1
ATOM 1583 N N . ARG A 1 191 ? 5.467 -0.107 -24.244 1.00 87.25 191 ARG A N 1
ATOM 1584 C CA . ARG A 1 191 ? 4.279 -0.388 -23.422 1.00 87.25 191 ARG A CA 1
ATOM 1585 C C . ARG A 1 191 ? 2.977 -0.044 -24.146 1.00 87.25 191 ARG A C 1
ATOM 1587 O O . ARG A 1 191 ? 2.002 -0.773 -23.988 1.00 87.25 191 ARG A O 1
ATOM 1594 N N . GLN A 1 192 ? 2.942 1.060 -24.891 1.00 87.94 192 GLN A N 1
ATOM 1595 C CA . GLN A 1 192 ? 1.752 1.465 -25.643 1.00 87.94 192 GLN A CA 1
ATOM 1596 C C . GLN A 1 192 ? 1.542 0.590 -26.879 1.00 87.94 192 GLN A C 1
ATOM 1598 O O . GLN A 1 192 ? 0.420 0.157 -27.107 1.00 87.94 192 GLN A O 1
ATOM 1603 N N . ALA A 1 193 ? 2.606 0.260 -27.611 1.00 86.75 193 ALA A N 1
ATOM 1604 C CA . ALA A 1 193 ? 2.552 -0.631 -28.765 1.00 86.75 193 ALA A CA 1
ATOM 1605 C C . ALA A 1 193 ? 2.024 -2.019 -28.372 1.00 86.75 193 ALA A C 1
ATOM 1607 O O . ALA A 1 193 ? 1.082 -2.513 -28.983 1.00 86.75 193 ALA A O 1
ATOM 1608 N N . LYS A 1 194 ? 2.531 -2.600 -27.273 1.00 85.94 194 LYS A N 1
ATOM 1609 C CA . LYS A 1 194 ? 2.005 -3.860 -26.712 1.00 85.94 194 LYS A CA 1
ATOM 1610 C C . LYS A 1 194 ? 0.534 -3.758 -26.310 1.00 85.94 194 LYS A C 1
ATOM 1612 O O . LYS A 1 194 ? -0.221 -4.705 -26.491 1.00 85.94 194 LYS A O 1
ATOM 1617 N N . LYS A 1 195 ? 0.120 -2.617 -25.753 1.00 84.56 195 LYS A N 1
ATOM 1618 C CA . LYS A 1 195 ? -1.274 -2.383 -25.358 1.00 84.56 195 LYS A CA 1
ATOM 1619 C C . LYS A 1 195 ? -2.204 -2.220 -26.566 1.00 84.56 195 LYS A C 1
ATOM 1621 O O . LYS A 1 195 ? -3.349 -2.644 -26.485 1.00 84.56 195 LYS A O 1
ATOM 1626 N N . ALA A 1 196 ? -1.731 -1.600 -27.645 1.00 78.44 196 ALA A N 1
ATOM 1627 C CA . ALA A 1 196 ? -2.487 -1.412 -28.879 1.00 78.44 196 ALA A CA 1
ATOM 1628 C C . ALA A 1 196 ? -2.615 -2.725 -29.665 1.00 78.44 196 ALA A C 1
ATOM 1630 O O . ALA A 1 196 ? -3.728 -3.106 -29.992 1.00 78.44 196 ALA A O 1
ATOM 1631 N N . GLY A 1 197 ? -1.524 -3.480 -29.838 1.00 72.50 197 GLY A N 1
ATOM 1632 C CA . GLY A 1 197 ? -1.561 -4.770 -30.542 1.00 72.50 197 GLY A CA 1
ATOM 1633 C C . GLY A 1 197 ? -2.453 -5.824 -29.874 1.00 72.50 197 GLY A C 1
ATOM 1634 O O . GLY A 1 197 ? -2.961 -6.709 -30.546 1.00 72.50 197 GLY A O 1
ATOM 1635 N N . HIS A 1 198 ? -2.702 -5.710 -28.565 1.00 57.53 198 HIS A N 1
ATOM 1636 C CA . HIS A 1 198 ? -3.640 -6.587 -27.863 1.00 57.53 198 HIS A CA 1
ATOM 1637 C C . HIS A 1 198 ? -5.117 -6.227 -28.112 1.00 57.53 198 HIS A C 1
ATOM 1639 O O . HIS A 1 198 ? -5.975 -7.071 -27.895 1.00 57.53 198 HIS A O 1
ATOM 1645 N N . ARG A 1 199 ? -5.419 -4.995 -28.551 1.00 57.06 199 ARG A N 1
ATOM 1646 C CA . ARG A 1 199 ? -6.789 -4.532 -28.835 1.00 57.06 199 ARG A CA 1
ATOM 1647 C C . ARG A 1 199 ? -7.282 -4.891 -30.233 1.00 57.06 199 ARG A C 1
ATOM 1649 O O . ARG A 1 199 ? -8.485 -4.919 -30.425 1.00 57.06 199 ARG A O 1
ATOM 1656 N N . ASP A 1 200 ? -6.377 -5.167 -31.167 1.00 56.41 200 ASP A N 1
ATOM 1657 C CA . ASP A 1 200 ? -6.726 -5.544 -32.544 1.00 56.41 200 ASP A CA 1
ATOM 1658 C C . ASP A 1 200 ? -6.920 -7.070 -32.709 1.00 56.41 200 ASP A C 1
ATOM 1660 O O . ASP A 1 200 ? -7.085 -7.557 -33.823 1.00 56.41 200 ASP A O 1
ATOM 1664 N N . SER A 1 201 ? -6.847 -7.839 -31.612 1.00 52.91 201 SER A N 1
ATOM 1665 C CA . SER A 1 201 ? -6.972 -9.311 -31.593 1.00 52.91 201 SER A CA 1
ATOM 1666 C C . SER A 1 201 ? -8.240 -9.830 -30.891 1.00 52.91 201 SER A C 1
ATOM 1668 O O . SER A 1 201 ? -8.379 -11.045 -30.765 1.00 52.91 201 SER A O 1
ATOM 1670 N N . ASP A 1 202 ? -9.126 -8.934 -30.446 1.00 41.38 202 ASP A N 1
ATOM 1671 C CA . ASP A 1 202 ? -10.460 -9.218 -29.881 1.00 41.38 202 ASP A CA 1
ATOM 1672 C C . ASP A 1 202 ? -11.542 -8.621 -30.797 1.00 41.38 202 ASP A C 1
ATOM 1674 O O . ASP A 1 202 ? -12.626 -9.237 -30.922 1.00 41.38 202 ASP A O 1
#

InterPro domains:
  IPR013260 mRNA splicing factor SYF2 [PF08231] (63-192)

Foldseek 3Di:
DDVVVVVVVVVVVVVVVVVVVVVVVVVVVVVVVVVVVPDDPPDDPDDDDDPPDDDDDPPPVVVVVVVVVVPVDDPVNVVVVVVVVVVVPPPDVPDPVVVVVVVVVVVVVVVVVVCPPDDDDDPWDWDQDPVRDIDGDDDVVVVVVVVVVVVVVVVVVVVVVVVVLVVLVPDDDPDDDPDPVRSVVSVVVVVVVVVVVVVVVD

Secondary structure (DSSP, 8-state):
--HHHHHHHHHHHHHHHHHHHHHHHHHHHHHHHHHHHHSPP----------------STTTHHHHHHHHTT---HHHHHHHHHHHHHHS---TT-HHHHHHHHHHHHHHHHHHHGGG---------EE-TTS-EE----HHHHHHHHHHHHHHHHHHHHHHHHHHHHHHHSPPSS--SSHHHHHHHHHHHHHHHHHHTTTT-

Sequence (202 aa):
MNVDKYASKLKNLKRKRINLTVKNRKEMNKEEKLNSINRKPAVYSMNEEPEEGGSGSADKKEHEDQKTKLFGYSIRDYEQWQNREDRKVKMDSSQYRDLAKSTYDKEVQRMVQKEKHHNRIEKQRFKVNSRGKLEVKDDPNLVNELAESLNQTASERFLRTRKKIDRQTTSESSSGFVNVKNKQFNDKLDRQAKKAGHRDSD